Protein AF-A0A377WRT7-F1 (afdb_monomer)

Radius of gyration: 24.15 Å; Cα contacts (8 Å, |Δi|>4): 361; chains: 1; bounding box: 66×28×90 Å

Mean predicted aligned error: 10.58 Å

Nearest PDB structures (foldseek):
  4jpd-assembly1_A  TM=4.881E-01  e=2.127E+00  Burkholderia cenocepacia J2315

Structure (mmCIF, N/CA/C/O backbone):
data_AF-A0A377WRT7-F1
#
_entry.id   AF-A0A377WRT7-F1
#
loop_
_atom_site.group_PDB
_atom_site.id
_atom_site.type_symbol
_atom_site.label_atom_id
_atom_site.label_alt_id
_atom_site.label_comp_id
_atom_site.label_asym_id
_atom_site.label_entity_id
_atom_site.label_seq_id
_atom_site.pdbx_PDB_ins_code
_atom_site.Cartn_x
_atom_site.Cartn_y
_atom_site.Cartn_z
_atom_site.occupancy
_atom_site.B_iso_or_equiv
_atom_site.auth_seq_id
_atom_site.auth_comp_id
_atom_site.auth_asym_id
_atom_site.auth_atom_id
_atom_site.pdbx_PDB_model_num
ATOM 1 N N . MET A 1 1 ? -32.005 10.014 71.830 1.00 35.59 1 MET A N 1
ATOM 2 C CA . MET A 1 1 ? -31.158 9.196 70.936 1.00 35.59 1 MET A CA 1
ATOM 3 C C . MET A 1 1 ? -31.172 9.862 69.567 1.00 35.59 1 MET A C 1
ATOM 5 O O . MET A 1 1 ? -32.209 9.858 68.922 1.00 35.59 1 MET A O 1
ATOM 9 N N . LEU A 1 2 ? -30.086 10.541 69.194 1.00 36.47 2 LEU A N 1
ATOM 10 C CA . LEU A 1 2 ? -29.927 11.217 67.902 1.00 36.47 2 LEU A CA 1
ATOM 11 C C . LEU A 1 2 ? -29.108 10.288 66.996 1.00 36.47 2 LEU A C 1
ATOM 13 O O . LEU A 1 2 ? -27.935 10.058 67.276 1.00 36.47 2 LEU A O 1
ATOM 17 N N . PHE A 1 3 ? -29.721 9.726 65.954 1.00 41.78 3 PHE A N 1
ATOM 18 C CA . PHE A 1 3 ? -29.006 8.970 64.923 1.00 41.78 3 PHE A CA 1
ATOM 19 C C . PHE A 1 3 ? -28.582 9.933 63.811 1.00 41.78 3 PHE A C 1
ATOM 21 O O . PHE A 1 3 ? -29.407 10.392 63.023 1.00 41.78 3 PHE A O 1
ATOM 28 N N . ALA A 1 4 ? -27.291 10.258 63.763 1.00 44.34 4 ALA A N 1
ATOM 29 C CA . ALA A 1 4 ? -26.690 10.978 62.649 1.00 44.34 4 ALA A CA 1
ATOM 30 C C . ALA A 1 4 ? -26.524 10.015 61.460 1.00 44.34 4 ALA A C 1
ATOM 32 O O . ALA A 1 4 ? -25.746 9.066 61.531 1.00 44.34 4 ALA A O 1
ATOM 33 N N . SER A 1 5 ? -27.271 10.242 60.376 1.00 51.28 5 SER A N 1
ATOM 34 C CA . SER A 1 5 ? -27.058 9.550 59.099 1.00 51.28 5 SER A CA 1
ATOM 35 C C . SER A 1 5 ? -25.940 10.242 58.325 1.00 51.28 5 SER A C 1
ATOM 37 O O . SER A 1 5 ? -26.127 11.328 57.780 1.00 51.28 5 SER A O 1
ATOM 39 N N . SER A 1 6 ? -24.769 9.613 58.280 1.00 58.09 6 SER A N 1
ATOM 40 C CA . SER A 1 6 ? -23.654 10.032 57.431 1.00 58.09 6 SER A CA 1
ATOM 41 C C . SER A 1 6 ? -23.916 9.618 55.980 1.00 58.09 6 SER A C 1
ATOM 43 O O . SER A 1 6 ? -23.855 8.439 55.640 1.00 58.09 6 SER A O 1
ATOM 45 N N . PHE A 1 7 ? -24.195 10.590 55.110 1.00 55.53 7 PHE A N 1
ATOM 46 C CA . PHE A 1 7 ? -24.242 10.395 53.659 1.00 55.53 7 PHE A CA 1
ATOM 47 C C . PHE A 1 7 ? -22.808 10.429 53.106 1.00 55.53 7 PHE A C 1
ATOM 49 O O . PHE A 1 7 ? -22.229 11.495 52.900 1.00 55.53 7 PHE A O 1
ATOM 56 N N . SER A 1 8 ? -22.199 9.261 52.894 1.00 61.16 8 SER A N 1
ATOM 57 C CA . SER A 1 8 ? -20.902 9.156 52.217 1.00 61.16 8 SER A CA 1
ATOM 58 C C . SER A 1 8 ? -21.077 9.386 50.715 1.00 61.16 8 SER A C 1
ATOM 60 O O . SER A 1 8 ? -21.485 8.496 49.971 1.00 61.16 8 SER A O 1
ATOM 62 N N . PHE A 1 9 ? -20.755 10.599 50.267 1.00 56.38 9 PHE A N 1
ATOM 63 C CA . PHE A 1 9 ? -20.662 10.960 48.856 1.00 56.38 9 PHE A CA 1
ATOM 64 C C . PHE A 1 9 ? -19.412 10.291 48.256 1.00 56.38 9 PHE A C 1
ATOM 66 O O . PHE A 1 9 ? -18.300 10.808 48.352 1.00 56.38 9 PHE A O 1
ATOM 73 N N . PHE A 1 10 ? -19.569 9.097 47.679 1.00 56.94 10 PHE A N 1
ATOM 74 C CA . PHE A 1 10 ? -18.499 8.438 46.928 1.00 56.94 10 PHE A CA 1
ATOM 75 C C . PHE A 1 10 ? -18.289 9.168 45.599 1.00 56.94 10 PHE A C 1
ATOM 77 O O . PHE A 1 10 ? -18.906 8.850 44.582 1.00 56.94 10 PHE A O 1
ATOM 84 N N . TRP A 1 11 ? -17.391 10.154 45.605 1.00 60.41 11 TRP A N 1
ATOM 85 C CA . TRP A 1 11 ? -16.856 10.751 44.388 1.00 60.41 11 TRP A CA 1
ATOM 86 C C . TRP A 1 11 ? -15.996 9.703 43.675 1.00 60.41 11 TRP A C 1
ATOM 88 O O . TRP A 1 11 ? -14.814 9.509 43.953 1.00 60.41 11 TRP A O 1
ATOM 98 N N . ARG A 1 12 ? -16.627 8.958 42.772 1.00 57.81 12 ARG A N 1
ATOM 99 C CA . ARG A 1 12 ? -15.971 7.965 41.927 1.00 57.81 12 ARG A CA 1
ATOM 100 C C . ARG A 1 12 ? -15.223 8.713 40.826 1.00 57.81 12 ARG A C 1
ATOM 102 O O . ARG A 1 12 ? -15.798 9.043 39.795 1.00 57.81 12 ARG A O 1
ATOM 109 N N . CYS A 1 13 ? -13.948 9.020 41.068 1.00 61.69 13 CYS A N 1
ATOM 110 C CA . CYS A 1 13 ? -13.025 9.426 40.012 1.00 61.69 13 CYS A CA 1
ATOM 111 C C . CYS A 1 13 ? -12.971 8.299 38.976 1.00 61.69 13 CYS A C 1
ATOM 113 O O . CYS A 1 13 ? -12.385 7.249 39.229 1.00 61.69 13 CYS A O 1
ATOM 115 N N . TRP A 1 14 ? -13.622 8.496 37.831 1.00 57.78 14 TRP A N 1
ATOM 116 C CA . TRP A 1 14 ? -13.462 7.628 36.673 1.00 57.78 14 TRP A CA 1
ATOM 117 C C . TRP A 1 14 ? -12.045 7.864 36.136 1.00 57.78 14 TRP A C 1
ATOM 119 O O . TRP A 1 14 ? -11.761 8.979 35.688 1.00 57.78 14 TRP A O 1
ATOM 129 N N . PRO A 1 15 ? -11.121 6.889 36.193 1.00 49.62 15 PRO A N 1
ATOM 130 C CA . PRO A 1 15 ? -9.854 7.052 35.509 1.00 49.62 15 PRO A CA 1
ATOM 131 C C . PRO A 1 15 ? -10.150 7.157 34.012 1.00 49.62 15 PRO A C 1
ATOM 133 O O . PRO A 1 15 ? -10.678 6.221 33.406 1.00 49.62 15 PRO A O 1
ATOM 136 N N . CYS A 1 16 ? -9.825 8.309 33.424 1.00 55.59 16 CYS A N 1
ATOM 137 C CA . CYS A 1 16 ? -9.749 8.467 31.980 1.00 55.59 16 CYS A CA 1
ATOM 138 C C . CYS A 1 16 ? -8.648 7.512 31.513 1.00 55.59 16 CYS A C 1
ATOM 140 O O . CYS A 1 16 ? -7.459 7.796 31.656 1.00 55.59 16 CYS A O 1
ATOM 142 N N . SER A 1 17 ? -9.047 6.312 31.095 1.00 55.81 17 SER A N 1
ATOM 143 C CA . SER A 1 17 ? -8.116 5.274 30.679 1.00 55.81 17 SER A CA 1
ATOM 144 C C . SER A 1 17 ? -7.473 5.750 29.387 1.00 55.81 17 SER A C 1
ATOM 146 O O . SER A 1 17 ? -8.072 5.672 28.319 1.00 55.81 17 SER A O 1
ATOM 148 N N . GLN A 1 18 ? -6.265 6.298 29.499 1.00 54.59 18 GLN A N 1
ATOM 149 C CA . GLN A 1 18 ? -5.391 6.547 28.362 1.00 54.59 18 GLN A CA 1
ATOM 150 C C . GLN A 1 18 ? -5.043 5.173 27.783 1.00 54.59 18 GLN A C 1
ATOM 152 O O . GLN A 1 18 ? -4.136 4.493 28.259 1.00 54.59 18 GLN A O 1
ATOM 157 N N . ALA A 1 19 ? -5.847 4.710 26.828 1.00 57.16 19 ALA A N 1
ATOM 158 C CA . ALA A 1 19 ? -5.687 3.402 26.218 1.00 57.16 19 ALA A CA 1
ATOM 159 C C . ALA A 1 19 ? -4.459 3.428 25.304 1.00 57.16 19 ALA A C 1
ATOM 161 O O . ALA A 1 19 ? -4.540 3.813 24.141 1.00 57.16 19 ALA A O 1
ATOM 162 N N . TRP A 1 20 ? -3.299 3.039 25.829 1.00 57.25 20 TRP A N 1
ATOM 163 C CA . TRP A 1 20 ? -2.129 2.781 24.998 1.00 57.25 20 TRP A CA 1
ATOM 164 C C . TRP A 1 20 ? -2.389 1.581 24.096 1.00 57.25 20 TRP A C 1
ATOM 166 O O . TRP A 1 20 ? -2.821 0.519 24.547 1.00 57.25 20 TRP A O 1
ATOM 176 N N . SER A 1 21 ? -2.079 1.726 22.810 1.00 61.41 21 SER A N 1
ATOM 177 C CA . SER A 1 21 ? -2.012 0.573 21.922 1.00 61.41 21 SER A CA 1
ATOM 178 C C . SER A 1 21 ? -0.658 -0.105 22.118 1.00 61.41 21 SER A C 1
ATOM 180 O O . SER A 1 21 ? 0.379 0.526 21.953 1.00 61.41 21 SER A O 1
ATOM 182 N N . ALA A 1 22 ? -0.630 -1.386 22.489 1.00 72.31 22 ALA A N 1
ATOM 183 C CA . ALA A 1 22 ? 0.622 -2.141 22.462 1.00 72.31 22 ALA A CA 1
ATOM 184 C C . ALA A 1 22 ? 1.200 -2.126 21.029 1.00 72.31 22 ALA A C 1
ATOM 186 O O . ALA A 1 22 ? 0.433 -2.379 20.087 1.00 72.31 22 ALA A O 1
ATOM 187 N N . PRO A 1 23 ? 2.502 -1.830 20.835 1.00 78.38 23 PRO A N 1
ATOM 188 C CA . PRO A 1 23 ? 3.114 -1.927 19.520 1.00 78.38 23 PRO A CA 1
ATOM 189 C C . PRO A 1 23 ? 2.963 -3.355 19.003 1.00 78.38 23 PRO A C 1
ATOM 191 O O . PRO A 1 23 ? 2.968 -4.320 19.770 1.00 78.38 23 PRO A O 1
ATOM 194 N N . THR A 1 24 ? 2.770 -3.505 17.702 1.00 92.12 24 THR A N 1
ATOM 195 C CA . THR A 1 24 ? 2.537 -4.821 17.104 1.00 92.12 24 THR A CA 1
ATOM 196 C C . THR A 1 24 ? 3.276 -4.923 15.790 1.00 92.12 24 THR A C 1
ATOM 198 O O . THR A 1 24 ? 3.329 -3.962 15.028 1.00 92.12 24 THR A O 1
ATOM 201 N N . GLN A 1 25 ? 3.836 -6.099 15.533 1.00 96.44 25 GLN A N 1
ATOM 202 C CA . GLN A 1 25 ? 4.407 -6.465 14.252 1.00 96.44 25 GLN A CA 1
ATOM 203 C C . GLN A 1 25 ? 3.836 -7.822 13.854 1.00 96.44 25 GLN A C 1
ATOM 205 O O . GLN A 1 25 ? 3.988 -8.791 14.594 1.00 96.44 25 GLN A O 1
ATOM 210 N N . GLN A 1 26 ? 3.189 -7.895 12.695 1.00 97.56 26 GLN A N 1
ATOM 211 C CA . GLN A 1 26 ? 2.556 -9.121 12.223 1.00 97.56 26 GLN A CA 1
ATOM 212 C C . GLN A 1 26 ? 2.773 -9.304 10.727 1.00 97.56 26 GLN A C 1
ATOM 214 O O . GLN A 1 26 ? 2.661 -8.360 9.946 1.00 97.56 26 GLN A O 1
ATOM 219 N N . ARG A 1 27 ? 3.102 -10.534 10.331 1.00 97.88 27 ARG A N 1
ATOM 220 C CA . ARG A 1 27 ? 3.326 -10.907 8.936 1.00 97.88 27 ARG A CA 1
ATOM 221 C C . ARG A 1 27 ? 2.105 -11.639 8.377 1.00 97.88 27 ARG A C 1
ATOM 223 O O . ARG A 1 27 ? 1.567 -12.528 9.029 1.00 97.88 27 ARG A O 1
ATOM 230 N N . PHE A 1 28 ? 1.724 -11.289 7.154 1.00 97.75 28 PHE A N 1
ATOM 231 C CA . PHE A 1 28 ? 0.652 -11.882 6.362 1.00 97.75 28 PHE A CA 1
ATOM 232 C C . PHE A 1 28 ? 1.225 -12.254 4.993 1.00 97.75 28 PHE A C 1
ATOM 234 O O . PHE A 1 28 ? 1.280 -11.415 4.097 1.00 97.75 28 PHE A O 1
ATOM 241 N N . ASN A 1 29 ? 1.691 -13.496 4.833 1.00 96.38 29 ASN A N 1
ATOM 242 C CA . ASN A 1 29 ? 2.419 -13.942 3.637 1.00 96.38 29 ASN A CA 1
ATOM 243 C C . ASN A 1 29 ? 3.604 -13.011 3.312 1.00 96.38 29 ASN A C 1
ATOM 245 O O . ASN A 1 29 ? 4.563 -12.955 4.085 1.00 96.38 29 ASN A O 1
ATOM 249 N N . ASP A 1 30 ? 3.526 -12.252 2.220 1.00 95.88 30 ASP A N 1
ATOM 250 C CA . ASP A 1 30 ? 4.573 -11.328 1.772 1.00 95.88 30 ASP A CA 1
ATOM 251 C C . ASP A 1 30 ? 4.382 -9.900 2.284 1.00 95.88 30 ASP A C 1
ATOM 253 O O . ASP A 1 30 ? 5.105 -8.999 1.873 1.00 95.88 30 ASP A O 1
ATOM 257 N N . TRP A 1 31 ? 3.451 -9.681 3.213 1.00 98.31 31 TRP A N 1
ATOM 258 C CA . TRP A 1 31 ? 3.173 -8.376 3.804 1.00 98.31 31 TRP A CA 1
ATOM 259 C C . TRP A 1 31 ? 3.549 -8.353 5.275 1.00 98.31 31 TRP A C 1
ATOM 261 O O . TRP A 1 31 ? 3.246 -9.273 6.031 1.00 98.31 31 TRP A O 1
ATOM 271 N N . LEU A 1 32 ? 4.203 -7.280 5.699 1.00 98.50 32 LEU A N 1
ATOM 272 C CA . LEU A 1 32 ? 4.499 -7.011 7.098 1.00 98.50 32 LEU A CA 1
ATOM 273 C C . LEU A 1 32 ? 3.714 -5.781 7.528 1.00 98.50 32 LEU A C 1
ATOM 275 O O . LEU A 1 32 ? 3.807 -4.745 6.874 1.00 98.50 32 LEU A O 1
ATOM 279 N N . VAL A 1 33 ? 2.972 -5.893 8.624 1.00 98.69 33 VAL A N 1
ATOM 280 C CA . VAL A 1 33 ? 2.332 -4.771 9.308 1.00 98.69 33 VAL A CA 1
ATOM 281 C C . VAL A 1 33 ? 3.128 -4.441 10.561 1.00 98.69 33 VAL A C 1
ATOM 283 O O . VAL A 1 33 ? 3.467 -5.343 11.329 1.00 98.69 33 VAL A O 1
ATOM 286 N N . THR A 1 34 ? 3.381 -3.159 10.795 1.00 97.94 34 THR A N 1
ATOM 287 C CA . THR A 1 34 ? 3.849 -2.623 12.074 1.00 97.94 34 THR A CA 1
ATOM 288 C C . THR A 1 34 ? 2.910 -1.516 12.536 1.00 97.94 34 THR A C 1
ATOM 290 O O . THR A 1 34 ? 2.518 -0.665 11.746 1.00 97.94 34 THR A O 1
ATOM 293 N N . CYS A 1 35 ? 2.550 -1.507 13.815 1.00 96.81 35 CYS A N 1
ATOM 294 C CA . CYS A 1 35 ? 1.787 -0.427 14.437 1.00 96.81 35 CYS A CA 1
ATOM 295 C C . CYS A 1 35 ? 2.520 0.058 15.688 1.00 96.81 35 CYS A C 1
ATOM 297 O O . CYS A 1 35 ? 2.996 -0.759 16.483 1.00 96.81 35 CYS A O 1
ATOM 299 N N . ASN A 1 36 ? 2.621 1.375 15.865 1.00 93.88 36 ASN A N 1
ATOM 300 C CA . ASN A 1 36 ? 3.230 1.979 17.051 1.00 93.88 36 ASN A CA 1
ATOM 301 C C . ASN A 1 36 ? 2.203 2.163 18.193 1.00 93.88 36 ASN A C 1
ATOM 303 O O . ASN A 1 36 ? 1.048 1.746 18.100 1.00 93.88 36 ASN A O 1
ATOM 307 N N . ASN A 1 37 ? 2.620 2.815 19.281 1.00 89.19 37 ASN A N 1
ATOM 308 C CA . ASN A 1 37 ? 1.770 3.056 20.451 1.00 89.19 37 ASN A CA 1
ATOM 309 C C . ASN A 1 37 ? 0.674 4.118 20.257 1.00 89.19 37 ASN A C 1
ATOM 311 O O . ASN A 1 37 ? -0.291 4.141 21.020 1.00 89.19 37 ASN A O 1
ATOM 315 N N . GLN A 1 38 ? 0.796 4.954 19.226 1.00 89.81 38 GLN A N 1
ATOM 316 C CA . GLN A 1 38 ? -0.235 5.893 18.768 1.00 89.81 38 GLN A CA 1
ATOM 317 C C . GLN A 1 38 ? -1.204 5.235 17.777 1.00 89.81 38 GLN A C 1
ATOM 319 O O . GLN A 1 38 ? -2.056 5.906 17.198 1.00 89.81 38 GLN A O 1
ATOM 324 N N . ASN A 1 39 ? -1.068 3.922 17.562 1.00 91.94 39 ASN A N 1
ATOM 325 C CA . ASN A 1 39 ? -1.841 3.162 16.591 1.00 91.94 39 ASN A CA 1
ATOM 326 C C . ASN A 1 39 ? -1.689 3.687 15.146 1.00 91.94 39 ASN A C 1
ATOM 328 O O . ASN A 1 39 ? -2.559 3.490 14.296 1.00 91.94 39 ASN A O 1
ATOM 332 N N . PHE A 1 40 ? -0.562 4.353 14.866 1.00 95.19 40 PHE A N 1
ATOM 333 C CA . PHE A 1 40 ? -0.099 4.610 13.511 1.00 95.19 40 PHE A CA 1
ATOM 334 C C . PHE A 1 40 ? 0.445 3.302 12.954 1.00 95.19 40 PHE A C 1
ATOM 336 O O . PHE A 1 40 ? 1.368 2.713 13.528 1.00 95.19 40 PHE A O 1
ATOM 343 N N . CYS A 1 41 ? -0.151 2.850 11.858 1.00 97.69 41 CYS A N 1
ATOM 344 C CA . CYS A 1 41 ? 0.159 1.570 11.250 1.00 97.69 41 CYS A CA 1
ATOM 345 C C . CYS A 1 41 ? 0.789 1.760 9.873 1.00 97.69 41 CYS A C 1
ATOM 347 O O . CYS A 1 41 ? 0.402 2.645 9.110 1.00 97.69 41 CYS A O 1
ATOM 349 N N . VAL A 1 42 ? 1.735 0.886 9.550 1.00 98.44 42 VAL A N 1
ATOM 350 C CA . VAL A 1 42 ? 2.400 0.792 8.255 1.00 98.44 42 VAL A CA 1
ATOM 351 C C . VAL A 1 42 ? 2.327 -0.652 7.792 1.00 98.44 42 VAL A C 1
ATOM 353 O O . VAL A 1 42 ? 2.623 -1.564 8.560 1.00 98.44 42 VAL A O 1
ATOM 356 N N . THR A 1 43 ? 1.977 -0.872 6.530 1.00 98.62 43 THR A N 1
ATOM 357 C CA . THR A 1 43 ? 2.165 -2.158 5.867 1.00 98.62 43 THR A CA 1
ATOM 358 C C . THR A 1 43 ? 3.030 -2.013 4.628 1.00 98.62 43 THR A C 1
ATOM 36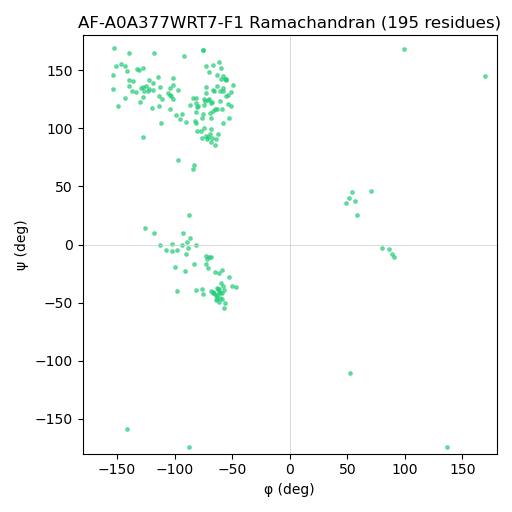0 O O . THR A 1 43 ? 2.943 -1.019 3.908 1.00 98.62 43 THR A O 1
ATOM 363 N N . ARG A 1 44 ? 3.895 -2.998 4.395 1.00 98.00 44 ARG A N 1
ATOM 364 C CA . ARG A 1 44 ? 4.752 -3.069 3.211 1.00 98.00 44 ARG A CA 1
ATOM 365 C C . ARG A 1 44 ? 4.990 -4.503 2.782 1.00 98.00 44 ARG A C 1
ATOM 367 O O . ARG A 1 44 ? 4.973 -5.409 3.621 1.00 98.00 44 ARG A O 1
ATOM 374 N N . ASN A 1 45 ? 5.302 -4.694 1.507 1.00 97.38 45 ASN A N 1
ATOM 375 C CA . ASN A 1 45 ? 5.786 -5.984 1.037 1.00 97.38 45 ASN A CA 1
ATOM 376 C C . ASN A 1 45 ? 7.209 -6.282 1.558 1.00 97.38 45 ASN A C 1
ATOM 378 O O . ASN A 1 45 ? 8.037 -5.384 1.773 1.00 97.38 45 ASN A O 1
ATOM 382 N N . VAL A 1 46 ? 7.492 -7.565 1.767 1.00 94.50 46 VAL A N 1
ATOM 383 C CA . VAL A 1 46 ? 8.744 -8.098 2.311 1.00 94.50 46 VAL A CA 1
ATOM 384 C C . VAL A 1 46 ? 9.190 -9.334 1.534 1.00 94.50 46 VAL A C 1
ATOM 386 O O . VAL A 1 46 ? 8.431 -10.276 1.355 1.00 94.50 46 VAL A O 1
ATOM 389 N N . GLY A 1 47 ? 10.464 -9.373 1.149 1.00 88.62 47 GLY A N 1
ATOM 390 C CA . GLY A 1 47 ? 11.020 -10.439 0.316 1.00 88.62 47 GLY A CA 1
ATOM 391 C C . GLY A 1 47 ? 11.923 -9.878 -0.779 1.00 88.62 47 GLY A C 1
ATOM 392 O O . GLY A 1 47 ? 12.193 -8.674 -0.825 1.00 88.62 47 GLY A O 1
ATOM 393 N N . LEU A 1 48 ? 12.397 -10.751 -1.669 1.00 81.00 48 LEU A N 1
ATOM 394 C CA . LEU A 1 48 ? 13.277 -10.392 -2.782 1.00 81.00 48 LEU A CA 1
ATOM 395 C C . LEU A 1 48 ? 12.450 -9.875 -3.978 1.00 81.00 48 LEU A C 1
ATOM 397 O O . LEU A 1 48 ? 12.365 -10.513 -5.015 1.00 81.00 48 LEU A O 1
ATOM 401 N N . HIS A 1 49 ? 11.824 -8.704 -3.841 1.00 89.06 49 HIS A N 1
ATOM 402 C CA . HIS A 1 49 ? 10.994 -8.080 -4.892 1.00 89.06 49 HIS A CA 1
ATOM 403 C C . HIS A 1 49 ? 11.802 -7.198 -5.864 1.00 89.06 49 HIS A C 1
ATOM 405 O O . HIS A 1 49 ? 11.288 -6.238 -6.437 1.00 89.06 49 HIS A O 1
ATOM 411 N N . HIS A 1 50 ? 13.103 -7.482 -6.011 1.00 89.50 50 HIS A N 1
ATOM 412 C CA . HIS A 1 50 ? 14.045 -6.742 -6.865 1.00 89.50 50 HIS A CA 1
ATOM 413 C C . HIS A 1 50 ? 14.005 -5.211 -6.683 1.00 89.50 50 HIS A C 1
ATOM 415 O O . HIS A 1 50 ? 14.183 -4.450 -7.637 1.00 89.50 50 HIS A O 1
ATOM 421 N N . GLY A 1 51 ? 13.778 -4.776 -5.440 1.00 89.88 51 GLY A N 1
ATOM 422 C CA . GLY A 1 51 ? 13.741 -3.370 -5.044 1.00 89.88 51 GLY A CA 1
ATOM 423 C C . GLY A 1 51 ? 12.394 -2.667 -5.214 1.00 89.88 51 GLY A C 1
ATOM 424 O O . GLY A 1 51 ? 12.276 -1.511 -4.818 1.00 89.88 51 GLY A O 1
ATOM 425 N N . LEU A 1 52 ? 11.377 -3.331 -5.774 1.00 94.25 52 LEU A N 1
ATOM 426 C CA . LEU A 1 52 ? 10.031 -2.769 -5.850 1.00 94.25 52 LEU A CA 1
ATOM 427 C C . LEU A 1 52 ? 9.327 -2.935 -4.501 1.00 94.25 52 LEU A C 1
ATOM 429 O O . LEU A 1 52 ? 9.130 -4.053 -4.012 1.00 94.25 52 LEU A O 1
ATOM 433 N N . VAL A 1 53 ? 8.956 -1.811 -3.900 1.00 95.81 53 VAL A N 1
ATOM 434 C CA . VAL A 1 53 ? 8.315 -1.757 -2.590 1.00 95.81 53 VAL A CA 1
ATOM 435 C C .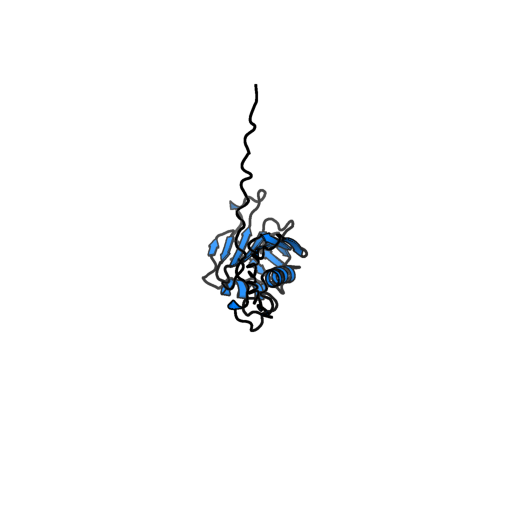 VAL A 1 53 ? 7.041 -0.935 -2.685 1.00 95.81 53 VAL A C 1
ATOM 437 O O . VAL A 1 53 ? 7.061 0.209 -3.123 1.00 95.81 53 VAL A O 1
ATOM 440 N N . MET A 1 54 ? 5.938 -1.510 -2.229 1.00 98.00 54 MET A N 1
ATOM 441 C CA . MET A 1 54 ? 4.707 -0.807 -1.923 1.00 98.00 54 MET A CA 1
ATOM 442 C C . MET A 1 54 ? 4.604 -0.654 -0.407 1.00 98.00 54 MET A C 1
ATOM 444 O O . MET A 1 54 ? 4.729 -1.628 0.333 1.00 98.00 54 MET A O 1
ATOM 448 N N . THR A 1 55 ? 4.381 0.574 0.046 1.00 98.44 55 THR A N 1
ATOM 449 C CA . THR A 1 55 ? 4.165 0.926 1.448 1.00 98.44 55 THR A CA 1
ATOM 450 C C . THR A 1 55 ? 2.866 1.705 1.570 1.00 98.44 55 THR A C 1
ATOM 452 O O . THR A 1 55 ? 2.633 2.653 0.822 1.00 98.44 55 THR A O 1
ATOM 455 N N . LEU A 1 56 ? 2.039 1.317 2.530 1.00 98.56 56 LEU A N 1
ATOM 456 C CA . LEU A 1 56 ? 0.827 2.021 2.912 1.00 98.56 56 LEU A CA 1
ATOM 457 C C . LEU A 1 56 ? 0.922 2.357 4.399 1.00 98.56 56 LEU A C 1
ATOM 459 O O . LEU A 1 56 ? 1.263 1.493 5.205 1.00 98.56 56 LEU A O 1
ATOM 463 N N . SER A 1 57 ? 0.625 3.594 4.769 1.00 98.19 57 SER A N 1
ATOM 464 C CA . SER A 1 57 ? 0.552 4.020 6.165 1.00 98.19 57 SER A CA 1
ATOM 465 C C . SER A 1 57 ? -0.771 4.707 6.456 1.00 98.19 57 SER A C 1
ATOM 467 O O . SER A 1 57 ? -1.376 5.290 5.556 1.00 98.19 57 SER A O 1
ATOM 469 N N . ARG A 1 58 ? -1.226 4.633 7.711 1.00 97.12 58 ARG A N 1
ATOM 470 C CA . ARG A 1 58 ? -2.405 5.371 8.173 1.00 97.12 58 ARG A CA 1
ATOM 471 C C . ARG A 1 58 ? -2.361 5.659 9.668 1.00 97.12 58 ARG A C 1
ATOM 473 O O . ARG A 1 58 ? -2.109 4.763 10.481 1.00 97.12 58 ARG A O 1
ATOM 480 N N . SER A 1 59 ? -2.670 6.902 10.015 1.00 94.75 59 SER A N 1
ATOM 481 C CA . SER A 1 59 ? -2.877 7.372 11.385 1.00 94.75 59 SER A CA 1
ATOM 482 C C . SER A 1 59 ? -4.209 6.863 11.959 1.00 94.75 59 SER A C 1
ATOM 484 O O . SER A 1 59 ? -5.160 6.571 11.230 1.00 94.75 59 SER A O 1
ATOM 486 N N . ALA A 1 60 ? -4.295 6.738 13.283 1.00 91.31 60 ALA A N 1
ATOM 487 C CA . ALA A 1 60 ? -5.563 6.459 13.958 1.00 91.31 60 ALA A CA 1
ATOM 488 C C . ALA A 1 60 ? -6.467 7.708 14.026 1.00 91.31 60 ALA A C 1
ATOM 490 O O . ALA A 1 60 ? -6.009 8.827 13.799 1.00 91.31 60 ALA A O 1
ATOM 491 N N . GLY A 1 61 ? -7.744 7.522 14.381 1.00 89.19 61 GLY A N 1
ATOM 492 C CA . GLY A 1 61 ? -8.740 8.596 14.478 1.00 89.19 61 GLY A CA 1
ATOM 493 C C . GLY A 1 61 ? -9.670 8.718 13.272 1.00 89.19 61 GLY A C 1
ATOM 494 O O . GLY A 1 61 ? -9.446 8.122 12.225 1.00 89.19 61 GLY A O 1
ATOM 495 N N . ALA A 1 62 ? -10.729 9.515 13.417 1.00 82.75 62 ALA A N 1
ATOM 496 C CA . ALA A 1 62 ? -11.750 9.707 12.382 1.00 82.75 62 ALA A CA 1
ATOM 497 C C . ALA A 1 62 ? -11.190 10.267 11.062 1.00 82.75 62 ALA A C 1
ATOM 499 O O . ALA A 1 62 ? -11.656 9.903 9.983 1.00 82.75 62 ALA A O 1
ATOM 500 N N . VAL A 1 63 ? -10.158 11.115 11.138 1.00 86.44 63 VAL A N 1
ATOM 501 C CA . VAL A 1 63 ? -9.469 11.641 9.955 1.00 86.44 63 VAL A CA 1
ATOM 502 C C . VAL A 1 63 ? -8.674 10.520 9.294 1.00 86.44 63 VAL A C 1
ATOM 504 O O . VAL A 1 63 ? -7.841 9.866 9.921 1.00 86.44 63 VAL A O 1
ATOM 507 N N . THR A 1 64 ? -8.917 10.303 8.007 1.00 83.12 64 THR A N 1
ATOM 508 C CA . THR A 1 64 ? -8.206 9.310 7.197 1.00 83.12 64 THR A CA 1
ATOM 509 C C . THR A 1 64 ? -6.893 9.887 6.675 1.00 83.12 64 THR A C 1
ATOM 511 O O . THR A 1 64 ? -6.731 10.088 5.473 1.00 83.12 64 THR A O 1
ATOM 514 N N . ASP A 1 65 ? -5.968 10.187 7.583 1.00 93.00 65 ASP A N 1
ATOM 515 C CA . ASP A 1 65 ? -4.601 10.560 7.222 1.00 93.00 65 ASP A CA 1
ATOM 516 C C . ASP A 1 65 ? -3.828 9.293 6.839 1.00 93.00 65 ASP A C 1
ATOM 518 O O . ASP A 1 65 ? -3.408 8.508 7.697 1.00 93.00 65 ASP A O 1
ATOM 522 N N . ALA A 1 66 ? -3.745 9.049 5.533 1.00 97.12 66 ALA A N 1
ATOM 523 C CA . ALA A 1 66 ? -3.135 7.872 4.943 1.00 97.12 66 ALA A CA 1
ATOM 524 C C . ALA A 1 66 ? -2.196 8.264 3.806 1.00 97.12 66 ALA A C 1
ATOM 526 O O . ALA A 1 66 ? -2.419 9.248 3.106 1.00 97.12 66 ALA A O 1
ATOM 527 N N . SER A 1 67 ? -1.166 7.454 3.580 1.00 98.31 67 SER A N 1
ATOM 528 C CA . SER A 1 67 ? -0.280 7.623 2.433 1.00 98.31 67 SER A CA 1
ATOM 529 C C . SER A 1 67 ? 0.018 6.289 1.775 1.00 98.31 67 SER A C 1
ATOM 531 O O . SER A 1 67 ? 0.223 5.285 2.459 1.00 98.31 67 SER A O 1
ATOM 533 N N . LEU A 1 68 ? 0.055 6.288 0.446 1.00 98.56 68 LEU A N 1
ATOM 534 C CA . LEU A 1 68 ? 0.450 5.146 -0.365 1.00 98.56 68 LEU A CA 1
ATOM 535 C C . LEU A 1 68 ? 1.671 5.529 -1.187 1.00 98.56 68 LEU A C 1
ATOM 537 O O . LEU A 1 68 ? 1.703 6.579 -1.830 1.00 98.56 68 LEU A O 1
ATOM 541 N N . ARG A 1 69 ? 2.669 4.650 -1.177 1.00 98.19 69 ARG A N 1
ATOM 542 C CA . ARG A 1 69 ? 3.913 4.796 -1.919 1.00 98.19 69 ARG A CA 1
ATOM 543 C C . ARG A 1 69 ? 4.254 3.501 -2.639 1.00 98.19 69 ARG A C 1
ATOM 545 O O . ARG A 1 69 ? 4.274 2.448 -2.013 1.00 98.19 69 ARG A O 1
ATOM 552 N N . ILE A 1 70 ? 4.574 3.582 -3.923 1.00 97.62 70 ILE A N 1
ATOM 553 C CA . ILE A 1 70 ? 5.203 2.507 -4.690 1.00 97.62 70 ILE A CA 1
ATOM 554 C C . ILE A 1 70 ? 6.530 3.054 -5.182 1.00 97.62 70 ILE A C 1
ATOM 556 O O . ILE A 1 70 ? 6.571 4.038 -5.919 1.00 97.62 70 ILE A O 1
ATOM 560 N N . GLU A 1 71 ? 7.618 2.443 -4.748 1.00 94.44 71 GLU A N 1
ATOM 561 C CA . GLU A 1 71 ? 8.959 2.896 -5.065 1.00 94.44 71 GLU A CA 1
ATOM 562 C C . GLU A 1 71 ? 9.838 1.763 -5.572 1.00 94.44 71 GLU A C 1
ATOM 564 O O . GLU A 1 71 ? 9.677 0.603 -5.195 1.00 94.44 71 GLU A O 1
ATOM 569 N N . LEU A 1 72 ? 10.788 2.123 -6.426 1.00 92.00 72 LEU A N 1
ATOM 570 C CA . LEU A 1 72 ? 11.830 1.230 -6.898 1.00 92.00 72 LEU A CA 1
ATOM 571 C C . LEU A 1 72 ? 13.174 1.691 -6.333 1.00 92.00 72 LEU A C 1
ATOM 573 O O . LEU A 1 72 ? 13.747 2.676 -6.800 1.00 92.00 72 LEU A O 1
ATOM 577 N N . GLY A 1 73 ? 13.678 0.971 -5.330 1.00 79.31 73 GLY A N 1
ATOM 578 C CA . GLY A 1 73 ? 14.925 1.288 -4.635 1.00 79.31 73 GLY A CA 1
ATOM 579 C C . GLY A 1 73 ? 15.747 0.044 -4.290 1.00 79.31 73 GLY A C 1
ATOM 580 O O . GLY A 1 73 ? 15.213 -1.036 -4.067 1.00 79.31 73 GLY A O 1
ATOM 581 N N . GLY A 1 74 ? 17.072 0.175 -4.248 1.00 65.69 74 GLY A N 1
ATOM 582 C CA . GLY A 1 74 ? 17.969 -0.913 -3.860 1.00 65.69 74 GLY A CA 1
ATOM 583 C C . GLY A 1 74 ? 19.430 -0.579 -4.137 1.00 65.69 74 GLY A C 1
ATOM 584 O O . GLY A 1 74 ? 19.742 0.078 -5.124 1.00 65.69 74 GLY A O 1
ATOM 585 N N . THR A 1 75 ? 20.329 -1.046 -3.272 1.00 54.28 75 THR A N 1
ATOM 586 C CA . THR A 1 75 ? 21.777 -0.773 -3.332 1.00 54.28 75 THR A CA 1
ATOM 587 C C . THR A 1 75 ? 22.510 -1.500 -4.467 1.00 54.28 75 THR A C 1
ATOM 589 O O . THR A 1 75 ? 23.667 -1.191 -4.724 1.00 54.28 75 THR A O 1
ATOM 592 N N . GLY A 1 76 ? 21.859 -2.447 -5.156 1.00 51.41 76 GLY A N 1
ATOM 593 C CA . GLY A 1 76 ? 22.462 -3.280 -6.210 1.00 51.41 76 GLY A CA 1
ATOM 594 C C . GLY A 1 76 ? 21.932 -3.052 -7.630 1.00 51.41 76 GLY A C 1
ATOM 595 O O . GLY A 1 76 ? 22.393 -3.709 -8.555 1.00 51.41 76 GLY A O 1
ATOM 596 N N . ASN A 1 77 ? 20.970 -2.149 -7.824 1.00 53.75 77 ASN A N 1
ATOM 597 C CA . ASN A 1 77 ? 20.556 -1.713 -9.157 1.00 53.75 77 ASN A CA 1
ATOM 598 C C . ASN A 1 77 ? 21.131 -0.313 -9.359 1.00 53.75 77 ASN A C 1
ATOM 600 O O . ASN A 1 77 ? 20.915 0.517 -8.477 1.00 53.75 77 ASN A O 1
ATOM 604 N N . PRO A 1 78 ? 21.824 0.010 -10.465 1.00 54.44 78 PRO A N 1
ATOM 605 C CA . PRO A 1 78 ? 22.102 1.397 -10.805 1.00 54.44 78 PRO A CA 1
ATOM 606 C C . PRO A 1 78 ? 20.761 2.076 -11.089 1.00 54.44 78 PRO A C 1
ATOM 608 O O . PRO A 1 78 ? 20.288 2.146 -12.225 1.00 54.44 78 PRO A O 1
ATOM 611 N N . VAL A 1 79 ? 20.138 2.548 -10.004 1.00 55.00 79 VAL A N 1
ATOM 612 C CA . VAL A 1 79 ? 18.811 3.152 -9.918 1.00 55.00 79 VAL A CA 1
ATOM 613 C C . VAL A 1 79 ? 18.665 4.180 -11.037 1.00 55.00 79 VAL A C 1
ATOM 615 O O . VAL A 1 79 ? 17.608 4.265 -11.640 1.00 55.00 79 VAL A O 1
ATOM 618 N N . ALA A 1 80 ? 19.730 4.908 -11.386 1.00 54.72 80 ALA A N 1
ATOM 619 C CA . ALA A 1 80 ? 19.791 5.926 -12.438 1.00 54.72 80 ALA A CA 1
ATOM 620 C C . ALA A 1 80 ? 19.436 5.469 -13.873 1.00 54.72 80 ALA A C 1
ATOM 622 O O . ALA A 1 80 ? 19.056 6.319 -14.667 1.00 54.72 80 ALA A O 1
ATOM 623 N N . THR A 1 81 ? 19.513 4.176 -14.211 1.00 62.97 81 THR A N 1
ATOM 624 C CA . THR A 1 81 ? 19.284 3.680 -15.592 1.00 62.97 81 THR A CA 1
ATOM 625 C C . THR A 1 81 ? 17.911 3.045 -15.823 1.00 62.97 81 THR A C 1
ATOM 627 O O . THR A 1 81 ? 17.567 2.690 -16.949 1.00 62.97 81 THR A O 1
ATOM 630 N N . LEU A 1 82 ? 17.106 2.887 -14.769 1.00 69.50 82 LEU A N 1
ATOM 631 C CA . LEU A 1 82 ? 15.809 2.222 -14.865 1.00 69.50 82 LEU A CA 1
ATOM 632 C C . LEU A 1 82 ? 14.744 3.190 -15.393 1.00 69.50 82 LEU A C 1
ATOM 634 O O . LEU A 1 82 ? 14.543 4.260 -14.822 1.00 69.50 82 LEU A O 1
ATOM 638 N N . ALA A 1 83 ? 14.057 2.786 -16.467 1.00 85.00 83 ALA A N 1
ATOM 639 C CA . ALA A 1 83 ? 12.963 3.551 -17.063 1.00 85.00 83 ALA A CA 1
ATOM 640 C C . ALA A 1 83 ? 11.813 3.794 -16.062 1.00 85.00 83 ALA A C 1
ATOM 642 O O . ALA A 1 83 ? 11.596 2.929 -15.202 1.00 85.00 83 ALA A O 1
ATOM 643 N N . PRO A 1 84 ? 11.048 4.897 -16.214 1.00 90.56 84 PRO A N 1
ATOM 644 C CA . PRO A 1 84 ? 10.000 5.293 -15.278 1.00 90.56 84 PRO A CA 1
ATOM 645 C C . PRO A 1 84 ? 9.029 4.165 -14.910 1.00 90.56 84 PRO A C 1
ATOM 647 O O . PRO A 1 84 ? 8.586 3.412 -15.781 1.00 90.56 84 PRO A O 1
ATOM 650 N N . ILE A 1 85 ? 8.674 4.047 -13.627 1.00 93.75 85 ILE A N 1
ATOM 651 C CA . ILE A 1 85 ? 7.888 2.911 -13.119 1.00 93.75 85 ILE A CA 1
ATOM 652 C C . ILE A 1 85 ? 6.400 2.994 -13.472 1.00 93.75 85 ILE A C 1
ATOM 654 O O . ILE A 1 85 ? 5.807 1.975 -13.814 1.00 93.75 85 ILE A O 1
ATOM 658 N N . ALA A 1 86 ? 5.798 4.186 -13.440 1.00 94.62 86 ALA A N 1
ATOM 659 C CA . ALA A 1 86 ? 4.361 4.372 -13.658 1.00 94.62 86 ALA A CA 1
ATOM 660 C C . ALA A 1 86 ? 3.840 3.815 -14.995 1.00 94.62 86 ALA A C 1
ATOM 662 O O . ALA A 1 86 ? 2.902 3.020 -14.958 1.00 94.62 86 ALA A O 1
ATOM 663 N N . PRO A 1 87 ? 4.441 4.118 -16.165 1.00 94.75 87 PRO A N 1
ATOM 664 C CA . PRO A 1 87 ? 3.947 3.591 -17.443 1.00 94.75 87 PRO A CA 1
ATOM 665 C C . PRO A 1 87 ? 4.148 2.076 -17.605 1.00 94.75 87 PRO A C 1
ATOM 667 O O . PRO A 1 87 ? 3.630 1.483 -18.547 1.00 94.75 87 PRO A O 1
ATOM 670 N N . ARG A 1 88 ? 4.922 1.447 -16.716 1.00 95.25 88 ARG A N 1
ATOM 671 C CA . ARG A 1 88 ? 5.263 0.021 -16.760 1.00 95.25 88 ARG A CA 1
ATOM 672 C C . ARG A 1 88 ? 4.543 -0.788 -15.688 1.00 95.25 88 ARG A C 1
ATOM 674 O O . ARG A 1 88 ? 4.728 -2.001 -15.661 1.00 95.25 88 ARG A O 1
ATOM 681 N N . LEU A 1 89 ? 3.790 -0.146 -14.796 1.00 97.38 89 LEU A N 1
ATOM 682 C CA . LEU A 1 89 ? 3.140 -0.815 -13.678 1.00 97.38 89 LEU A CA 1
ATOM 683 C C . LEU A 1 89 ? 1.984 -1.680 -14.186 1.00 97.38 89 LEU A C 1
ATOM 685 O O . LEU A 1 89 ? 1.080 -1.198 -14.870 1.00 97.38 89 LEU A O 1
ATOM 689 N N . LEU A 1 90 ? 2.025 -2.963 -13.841 1.00 98.12 90 LEU A N 1
ATOM 690 C CA . LEU A 1 90 ? 1.021 -3.946 -14.216 1.00 98.12 90 LEU A CA 1
ATOM 691 C C . LEU A 1 90 ? 0.357 -4.525 -12.967 1.00 98.12 90 LEU A C 1
ATOM 693 O O . LEU A 1 90 ? 1.049 -4.870 -12.009 1.00 98.12 90 LEU A O 1
ATOM 697 N N . LEU A 1 91 ? -0.959 -4.711 -13.022 1.00 98.25 91 LEU A N 1
ATOM 698 C CA . LEU A 1 91 ? -1.732 -5.542 -12.104 1.00 98.25 91 LEU A CA 1
ATOM 699 C C . LEU A 1 91 ? -2.092 -6.837 -12.833 1.00 98.25 91 LEU A C 1
ATOM 701 O O . LEU A 1 91 ? -2.770 -6.804 -13.861 1.00 98.25 91 LEU A O 1
ATOM 705 N N . ASP A 1 92 ? -1.602 -7.971 -12.336 1.00 97.75 92 ASP A N 1
ATOM 706 C CA . ASP A 1 92 ? -1.839 -9.293 -12.935 1.00 97.75 92 ASP A CA 1
ATOM 707 C C . ASP A 1 92 ? -1.524 -9.347 -14.442 1.00 97.75 92 ASP A C 1
ATOM 709 O O . ASP A 1 92 ? -2.250 -9.933 -15.246 1.00 97.75 92 ASP A O 1
ATOM 713 N N . GLY A 1 93 ? -0.430 -8.686 -14.833 1.00 97.25 93 GLY A N 1
ATOM 714 C CA . GLY A 1 93 ? 0.040 -8.611 -16.218 1.00 97.25 93 GLY A CA 1
ATOM 715 C C . GLY A 1 93 ? -0.687 -7.591 -17.102 1.00 97.25 93 GLY A C 1
ATOM 716 O O . GLY A 1 93 ? -0.294 -7.409 -18.252 1.00 97.25 93 GLY A O 1
ATOM 717 N N . LYS A 1 94 ? -1.709 -6.893 -16.594 1.00 97.12 94 LYS A N 1
ATOM 718 C CA . LYS A 1 94 ? -2.433 -5.840 -17.323 1.00 97.12 94 LYS A CA 1
ATOM 719 C C . LYS A 1 94 ? -1.967 -4.451 -16.882 1.00 97.12 94 LYS A C 1
ATOM 721 O O . LYS A 1 94 ? -1.721 -4.276 -15.691 1.00 97.12 94 LYS A O 1
ATOM 726 N N . PRO A 1 95 ? -1.878 -3.457 -17.783 1.00 96.44 95 PRO A N 1
ATOM 727 C CA . PRO A 1 95 ? -1.521 -2.091 -17.404 1.00 96.44 95 PRO A CA 1
ATOM 728 C C . PRO A 1 95 ? -2.420 -1.545 -16.292 1.00 96.44 95 PRO A C 1
ATOM 730 O O . PRO A 1 95 ? -3.645 -1.584 -16.410 1.00 96.44 95 PRO A O 1
ATOM 733 N N . LEU A 1 96 ? -1.808 -1.027 -15.226 1.00 95.31 96 LEU A N 1
ATOM 734 C CA . LEU A 1 96 ? -2.516 -0.387 -14.124 1.00 95.31 96 LEU A CA 1
ATOM 735 C C . LEU A 1 96 ? -2.537 1.126 -14.348 1.00 95.31 96 LEU A C 1
ATOM 737 O O . LEU A 1 96 ? -1.515 1.802 -14.239 1.00 95.31 96 LEU A O 1
ATOM 741 N N . SER A 1 97 ? -3.704 1.664 -14.696 1.00 86.75 97 SER A N 1
ATOM 742 C CA . SER A 1 97 ? -3.846 3.086 -15.006 1.00 86.75 97 SER A CA 1
ATOM 743 C C . SER A 1 97 ? -3.948 3.939 -13.739 1.00 86.75 97 SER A C 1
ATOM 745 O O . SER A 1 97 ? -4.902 3.830 -12.975 1.00 86.75 97 SER A O 1
ATOM 747 N N . LEU A 1 98 ? -2.991 4.848 -13.558 1.00 92.19 98 LEU A N 1
ATOM 748 C CA . LEU A 1 98 ? -2.983 5.854 -12.492 1.00 92.19 98 LEU A CA 1
ATOM 749 C C . LEU A 1 98 ? -3.531 7.181 -13.039 1.00 92.19 98 LEU A C 1
ATOM 751 O O . LEU A 1 98 ? -2.777 8.103 -13.332 1.00 92.19 98 LEU A O 1
ATOM 755 N N . THR A 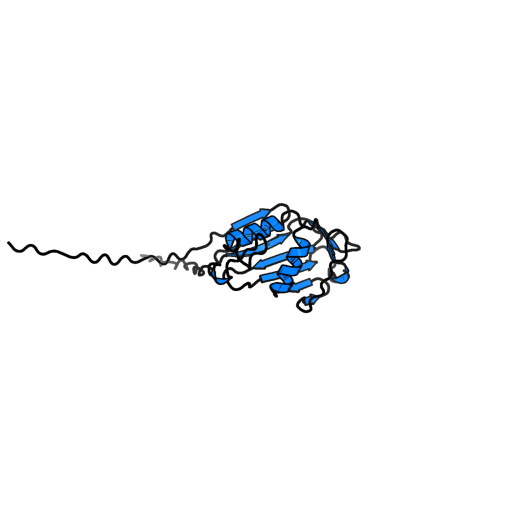1 99 ? -4.844 7.252 -13.267 1.00 84.88 99 THR A N 1
ATOM 756 C CA . THR A 1 99 ? -5.479 8.382 -13.979 1.00 84.88 99 THR A CA 1
ATOM 757 C C . THR A 1 99 ? -5.775 9.596 -13.101 1.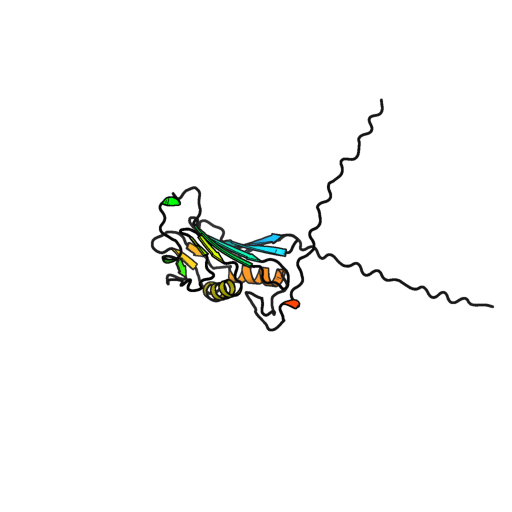00 84.88 99 THR A C 1
ATOM 759 O O . THR A 1 99 ? -6.055 10.675 -13.623 1.00 84.88 99 THR A O 1
ATOM 762 N N . ASP A 1 100 ? -5.763 9.433 -11.778 1.00 91.38 100 ASP A N 1
ATOM 763 C CA . ASP A 1 100 ? -6.056 10.519 -10.846 1.00 91.38 100 ASP A CA 1
ATOM 764 C C . ASP A 1 100 ? -4.904 11.538 -10.795 1.00 91.38 100 ASP A C 1
ATOM 766 O O . ASP A 1 100 ? -3.733 11.181 -10.695 1.00 91.38 100 ASP A O 1
ATOM 770 N N . LYS A 1 101 ? -5.222 12.834 -10.829 1.00 93.19 101 LYS A N 1
ATOM 771 C CA . LYS A 1 101 ? -4.209 13.904 -10.788 1.00 93.19 101 LYS A CA 1
ATOM 772 C C . LYS A 1 101 ? -3.543 14.055 -9.417 1.00 93.19 101 LYS A C 1
ATOM 774 O O . LYS A 1 101 ? -2.543 14.756 -9.308 1.00 93.19 101 LYS A O 1
ATOM 779 N N . ARG A 1 102 ? -4.095 13.422 -8.377 1.00 97.12 102 ARG A N 1
ATOM 780 C CA . ARG A 1 102 ? -3.571 13.414 -7.002 1.00 97.12 102 ARG A CA 1
ATOM 781 C C . ARG A 1 102 ? -2.448 12.393 -6.809 1.00 97.12 102 ARG A C 1
ATOM 783 O O . ARG A 1 102 ? -1.888 12.288 -5.716 1.00 97.12 102 ARG A O 1
ATOM 790 N N . TRP A 1 103 ? -2.098 11.652 -7.860 1.00 97.69 103 TRP A N 1
ATOM 791 C CA . TRP A 1 103 ? -0.844 10.916 -7.924 1.00 97.69 103 TRP A CA 1
ATOM 792 C C . TRP A 1 103 ? 0.325 11.870 -8.167 1.00 97.69 103 TRP A C 1
ATOM 794 O O . TRP A 1 103 ? 0.373 12.591 -9.161 1.00 97.69 103 TRP A O 1
ATOM 804 N N . HIS A 1 104 ? 1.318 11.813 -7.288 1.00 97.25 104 HIS A N 1
ATOM 805 C CA . HIS A 1 104 ? 2.631 12.392 -7.527 1.00 97.25 104 HIS A CA 1
ATOM 806 C C . HIS A 1 104 ? 3.529 11.306 -8.115 1.00 97.25 104 HIS A C 1
ATOM 808 O O . HIS A 1 104 ? 3.845 10.322 -7.441 1.00 97.25 104 HIS A O 1
ATOM 814 N N . ILE A 1 105 ? 3.901 11.478 -9.382 1.00 95.12 105 ILE A N 1
ATOM 815 C CA . ILE A 1 105 ? 4.681 10.508 -10.148 1.00 95.12 105 ILE A CA 1
ATOM 816 C C . ILE A 1 105 ? 6.050 11.108 -10.455 1.00 95.12 105 ILE A C 1
ATOM 818 O O . ILE A 1 105 ? 6.168 12.120 -11.140 1.00 95.12 105 ILE A O 1
ATOM 822 N N . GLU A 1 106 ? 7.075 10.442 -9.954 1.00 92.94 106 GLU A N 1
ATOM 823 C CA . GLU A 1 106 ? 8.483 10.628 -10.276 1.00 92.94 106 GLU A CA 1
ATOM 824 C C . GLU A 1 106 ? 8.990 9.311 -10.898 1.00 92.94 106 GLU A C 1
ATOM 826 O O . GLU A 1 106 ? 8.349 8.264 -10.761 1.00 92.94 106 GLU A O 1
ATOM 831 N N . ASP A 1 107 ? 10.155 9.313 -11.553 1.00 91.12 107 ASP A N 1
ATOM 832 C CA . ASP A 1 107 ? 10.636 8.152 -12.325 1.00 91.12 107 ASP A CA 1
ATOM 833 C C . ASP A 1 107 ? 10.600 6.825 -11.554 1.00 91.12 107 ASP A C 1
ATOM 835 O O . ASP A 1 107 ? 10.330 5.770 -12.122 1.00 91.12 107 ASP A O 1
ATOM 839 N N . LYS A 1 108 ? 10.878 6.849 -10.250 1.00 91.06 108 LYS A N 1
ATOM 840 C CA . LYS A 1 108 ? 11.011 5.639 -9.416 1.00 91.06 108 LYS A CA 1
ATOM 841 C C . LYS A 1 108 ? 10.105 5.662 -8.202 1.00 91.06 108 LYS A C 1
ATOM 843 O O . LYS A 1 108 ? 10.302 4.880 -7.274 1.00 91.06 108 LYS A O 1
ATOM 848 N N . LEU A 1 109 ? 9.143 6.574 -8.198 1.00 94.00 109 LEU A N 1
ATOM 849 C CA . LEU A 1 109 ? 8.295 6.831 -7.058 1.00 94.00 109 LEU A CA 1
ATOM 850 C C . LEU A 1 109 ? 6.919 7.281 -7.533 1.00 94.00 109 LEU A C 1
ATOM 852 O O . LEU A 1 109 ? 6.765 8.323 -8.154 1.00 94.00 109 LEU A O 1
ATOM 856 N N . ILE A 1 110 ? 5.911 6.503 -7.177 1.00 97.00 110 ILE A N 1
ATOM 857 C CA . ILE A 1 110 ? 4.505 6.867 -7.277 1.00 97.00 110 ILE A CA 1
ATOM 858 C C . ILE A 1 110 ? 4.012 7.036 -5.846 1.00 97.00 110 ILE A C 1
ATOM 860 O O . ILE A 1 110 ? 4.162 6.120 -5.034 1.00 97.00 110 ILE A O 1
ATOM 864 N N . LYS A 1 111 ? 3.439 8.188 -5.505 1.00 98.00 111 LYS A N 1
ATOM 865 C CA . LYS A 1 111 ? 2.882 8.411 -4.168 1.00 98.00 111 LYS A CA 1
ATOM 866 C C . LYS A 1 111 ? 1.610 9.239 -4.200 1.00 98.00 111 LYS A C 1
ATOM 868 O O . LYS A 1 111 ? 1.420 10.073 -5.081 1.00 98.00 111 LYS A O 1
ATOM 873 N N . THR A 1 112 ? 0.770 9.047 -3.198 1.00 98.38 112 THR A N 1
ATOM 874 C CA . THR A 1 112 ? -0.359 9.928 -2.906 1.00 98.38 112 THR A CA 1
ATOM 875 C C . THR A 1 112 ? -0.660 9.896 -1.408 1.00 98.38 112 THR A C 1
ATOM 877 O O . THR A 1 112 ? -0.350 8.915 -0.729 1.00 98.38 112 THR A O 1
ATOM 880 N N . ALA A 1 113 ? -1.239 10.978 -0.900 1.00 97.69 113 ALA A N 1
ATOM 881 C CA . ALA A 1 113 ? -1.788 11.068 0.454 1.00 97.69 113 ALA A CA 1
ATOM 882 C C . ALA A 1 113 ? -3.303 11.344 0.435 1.00 97.69 113 ALA A C 1
ATOM 884 O O . ALA A 1 113 ? -3.905 11.675 1.451 1.00 97.69 113 ALA A O 1
ATOM 885 N N . ASP A 1 114 ? -3.924 11.254 -0.742 1.00 96.88 114 ASP A N 1
ATOM 886 C CA . ASP A 1 114 ? -5.352 11.468 -0.897 1.00 96.88 114 ASP A CA 1
ATOM 887 C C . ASP A 1 114 ? -6.126 10.166 -0.647 1.00 96.88 114 ASP A C 1
ATOM 889 O O . ASP A 1 114 ? -5.936 9.170 -1.348 1.00 96.88 114 ASP A O 1
ATOM 893 N N . SER A 1 115 ? -7.022 10.177 0.340 1.00 93.69 115 SER A N 1
ATOM 894 C CA . SER A 1 115 ? -7.732 8.974 0.786 1.00 93.69 115 SER A CA 1
ATOM 895 C C . SER A 1 115 ? -8.633 8.362 -0.286 1.00 93.69 115 SER A C 1
ATOM 897 O O . SER A 1 115 ? -8.675 7.144 -0.412 1.00 93.69 115 SER A O 1
ATOM 899 N N . VAL A 1 116 ? -9.303 9.174 -1.108 1.00 93.69 116 VAL A N 1
ATOM 900 C CA . VAL A 1 116 ? -10.186 8.680 -2.180 1.00 93.69 116 VAL A CA 1
ATOM 901 C C . VAL A 1 116 ? -9.381 7.954 -3.261 1.00 93.69 116 VAL A C 1
ATOM 903 O O . VAL A 1 116 ? -9.794 6.906 -3.754 1.00 93.69 116 VAL A O 1
ATOM 906 N N . THR A 1 117 ? -8.215 8.493 -3.614 1.00 96.62 117 THR A N 1
ATOM 907 C CA . THR A 1 117 ? -7.289 7.901 -4.587 1.00 96.62 117 THR A CA 1
ATOM 908 C C . THR A 1 117 ? -6.706 6.596 -4.056 1.00 96.62 117 THR A C 1
ATOM 910 O O . THR A 1 117 ? -6.621 5.614 -4.795 1.00 96.62 117 THR A 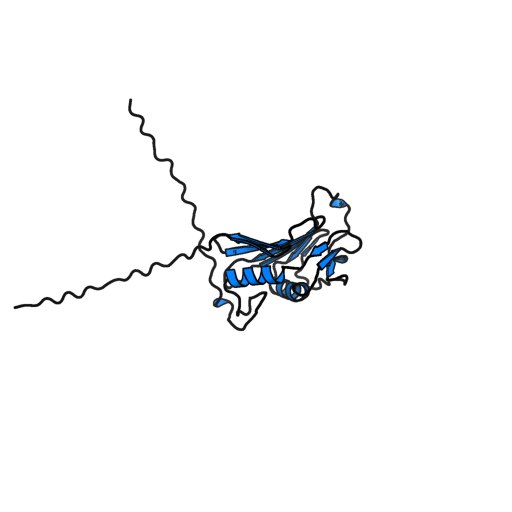O 1
ATOM 913 N N . ILE A 1 118 ? -6.341 6.567 -2.769 1.00 97.44 118 ILE A N 1
ATOM 914 C CA . ILE A 1 118 ? -5.870 5.357 -2.084 1.00 97.44 118 ILE A CA 1
ATOM 915 C C . ILE A 1 118 ? -6.967 4.292 -2.079 1.00 97.44 118 ILE A C 1
ATOM 917 O O . ILE A 1 118 ? -6.706 3.166 -2.492 1.00 97.44 118 ILE A O 1
ATOM 921 N N . ASP A 1 119 ? -8.190 4.635 -1.677 1.00 95.06 119 ASP A N 1
ATOM 922 C CA . ASP A 1 119 ? -9.320 3.704 -1.624 1.00 95.06 119 ASP A CA 1
ATOM 923 C C . ASP A 1 119 ? -9.612 3.094 -3.001 1.00 95.06 119 ASP A C 1
ATOM 925 O O . ASP A 1 119 ? -9.728 1.874 -3.121 1.00 95.06 119 ASP A O 1
ATOM 929 N N . ALA A 1 120 ? -9.664 3.919 -4.053 1.00 95.25 120 ALA A N 1
ATOM 930 C CA . ALA A 1 120 ? -9.878 3.449 -5.420 1.00 95.25 120 ALA A CA 1
ATOM 931 C C . ALA A 1 120 ? -8.757 2.505 -5.891 1.00 95.25 120 ALA A C 1
ATOM 933 O O . ALA A 1 120 ? -9.028 1.477 -6.513 1.00 95.25 120 ALA A O 1
ATOM 934 N N . PHE A 1 121 ? -7.500 2.816 -5.561 1.00 97.12 121 PHE A N 1
ATOM 935 C CA . PHE A 1 121 ? -6.368 1.942 -5.863 1.00 97.12 121 PHE A CA 1
ATOM 936 C C . PHE A 1 121 ? -6.460 0.611 -5.109 1.00 97.12 121 PHE A C 1
ATOM 938 O O . PHE A 1 121 ? -6.319 -0.453 -5.711 1.00 97.12 121 PHE A O 1
ATOM 945 N N . LEU A 1 122 ? -6.730 0.648 -3.800 1.00 97.00 122 LEU A N 1
ATOM 946 C CA . LEU A 1 122 ? -6.834 -0.549 -2.964 1.00 97.00 122 LEU A CA 1
ATOM 947 C C . LEU A 1 122 ? -7.980 -1.460 -3.411 1.00 97.00 122 LEU A C 1
ATOM 949 O O . LEU A 1 122 ? -7.785 -2.672 -3.465 1.00 97.00 122 LEU A O 1
ATOM 953 N N . GLN A 1 123 ? -9.123 -0.902 -3.819 1.00 94.06 123 GLN A N 1
ATOM 954 C CA . GLN A 1 123 ? -10.231 -1.671 -4.397 1.00 94.06 123 GLN A CA 1
ATOM 955 C C . GLN A 1 123 ? -9.817 -2.464 -5.642 1.00 94.06 123 GLN A C 1
ATOM 957 O O . GLN A 1 123 ? -10.289 -3.583 -5.832 1.00 94.06 123 GLN A O 1
ATOM 962 N N . GLN A 1 124 ? -8.926 -1.912 -6.470 1.00 93.62 124 GLN A N 1
ATOM 963 C CA . GLN A 1 124 ? -8.416 -2.598 -7.656 1.00 93.62 124 GLN A CA 1
ATOM 964 C C . GLN A 1 124 ? -7.399 -3.688 -7.297 1.00 93.62 124 GLN A C 1
ATOM 966 O O . GLN A 1 124 ? -7.446 -4.774 -7.870 1.00 93.62 124 GLN A O 1
ATOM 971 N N . VAL A 1 125 ? -6.480 -3.421 -6.360 1.00 96.06 125 VAL A N 1
ATOM 972 C CA . VAL A 1 125 ? -5.346 -4.328 -6.102 1.00 96.06 125 VAL A CA 1
ATOM 973 C C . VAL A 1 125 ? -5.613 -5.393 -5.039 1.00 96.06 125 VAL A C 1
ATOM 975 O O . VAL A 1 125 ? -4.952 -6.423 -5.054 1.00 96.06 125 VAL A O 1
ATOM 978 N N . GLN A 1 126 ? -6.560 -5.204 -4.118 1.00 93.88 126 GLN A N 1
ATOM 979 C CA . GLN A 1 126 ? -6.758 -6.140 -2.998 1.00 93.88 126 GLN A CA 1
ATOM 980 C C . GLN A 1 126 ? -7.217 -7.547 -3.423 1.00 93.88 126 GLN A C 1
ATOM 982 O O . GLN A 1 126 ? -7.008 -8.499 -2.674 1.00 93.88 126 GLN A O 1
ATOM 987 N N . GLU A 1 127 ? -7.835 -7.671 -4.602 1.00 92.19 127 GLU A N 1
ATOM 988 C CA . GLU A 1 127 ? -8.244 -8.951 -5.206 1.00 92.19 127 GLU A CA 1
ATOM 989 C C . GLU A 1 127 ? -7.232 -9.466 -6.246 1.00 92.19 127 GLU A C 1
ATOM 991 O O . GLU A 1 127 ? -7.395 -10.556 -6.796 1.00 92.19 127 GLU A O 1
ATOM 996 N N . GLY A 1 128 ? -6.195 -8.678 -6.538 1.00 95.75 128 GLY A N 1
ATOM 997 C CA . GLY A 1 128 ? -5.150 -9.046 -7.482 1.00 95.75 128 GLY A CA 1
ATOM 998 C C . GLY A 1 128 ? -4.174 -10.069 -6.908 1.00 95.75 128 GLY A C 1
ATOM 999 O O . GLY A 1 128 ? -4.113 -10.316 -5.701 1.00 95.75 128 GLY A O 1
ATOM 1000 N N . LYS A 1 129 ? -3.354 -10.654 -7.781 1.00 97.38 129 LYS A N 1
ATOM 1001 C CA . LYS A 1 129 ? -2.310 -11.621 -7.404 1.00 97.38 129 LYS A CA 1
ATOM 1002 C C . LYS A 1 129 ? -0.938 -10.974 -7.289 1.00 97.38 129 LYS A C 1
ATOM 1004 O O . LYS A 1 129 ? -0.185 -11.320 -6.377 1.00 97.38 129 LYS A O 1
ATOM 1009 N N . ALA A 1 130 ? -0.601 -10.057 -8.192 1.00 97.75 130 ALA A N 1
ATOM 1010 C CA . ALA A 1 130 ? 0.690 -9.389 -8.201 1.00 97.75 130 ALA A CA 1
ATOM 1011 C C . ALA A 1 130 ? 0.667 -7.993 -8.840 1.00 97.75 130 ALA A C 1
ATOM 1013 O O . ALA A 1 130 ? -0.005 -7.754 -9.845 1.00 97.75 130 ALA A O 1
ATOM 1014 N N . LEU A 1 131 ? 1.505 -7.102 -8.301 1.00 98.00 131 LEU A N 1
ATOM 1015 C CA . LEU A 1 131 ? 1.968 -5.899 -8.996 1.00 98.00 131 LEU A CA 1
ATOM 1016 C C . LEU A 1 131 ? 3.340 -6.179 -9.605 1.00 98.00 131 LEU A C 1
ATOM 1018 O O . LEU A 1 131 ? 4.219 -6.695 -8.923 1.00 98.00 131 LEU A O 1
ATOM 1022 N N . SER A 1 132 ? 3.555 -5.828 -10.867 1.00 97.00 132 SER A N 1
ATOM 1023 C CA . SER A 1 132 ? 4.838 -6.054 -11.548 1.00 97.00 132 SER A CA 1
ATOM 1024 C C . SER A 1 132 ? 5.225 -4.880 -12.437 1.00 97.00 132 SER A C 1
ATOM 1026 O O . SER A 1 132 ? 4.400 -4.014 -12.727 1.00 97.00 132 SER A O 1
ATOM 1028 N N . LEU A 1 133 ? 6.490 -4.834 -12.858 1.00 95.38 133 LEU A N 1
ATOM 1029 C CA . LEU A 1 133 ? 6.937 -3.907 -13.895 1.00 95.38 133 LEU A CA 1
ATOM 1030 C C . LEU A 1 133 ? 7.132 -4.651 -15.214 1.00 95.38 133 LEU A C 1
ATOM 1032 O O . LEU A 1 133 ? 7.882 -5.624 -15.282 1.00 95.38 133 LEU A O 1
ATOM 1036 N N . ALA A 1 134 ? 6.526 -4.138 -16.283 1.00 94.44 134 ALA A N 1
ATOM 1037 C CA . ALA A 1 134 ? 6.794 -4.597 -17.640 1.00 94.44 134 ALA A CA 1
ATOM 1038 C C . ALA A 1 134 ? 8.301 -4.508 -17.947 1.00 94.44 134 ALA A C 1
ATOM 1040 O O . ALA A 1 134 ? 8.958 -3.536 -17.558 1.00 94.44 134 ALA A O 1
ATOM 1041 N N . ASN A 1 135 ? 8.851 -5.484 -18.673 1.00 88.94 135 ASN A N 1
ATOM 1042 C CA . ASN A 1 135 ? 10.275 -5.545 -19.041 1.00 88.94 135 ASN A CA 1
ATOM 1043 C C . ASN A 1 135 ? 11.230 -5.519 -17.825 1.00 88.94 135 ASN A C 1
ATOM 1045 O O . ASN A 1 135 ? 12.265 -4.852 -17.856 1.00 88.94 135 ASN A O 1
ATOM 1049 N N . GLY A 1 136 ? 10.860 -6.171 -16.720 1.00 86.00 136 GLY A N 1
ATOM 1050 C CA . GLY A 1 136 ? 11.659 -6.226 -15.495 1.00 86.00 136 GLY A CA 1
ATOM 1051 C C . GLY A 1 136 ? 11.394 -7.487 -14.672 1.00 86.00 136 GLY A C 1
ATOM 1052 O O . GLY A 1 136 ? 10.454 -8.229 -14.938 1.00 86.00 136 GLY A O 1
ATOM 1053 N N . LEU A 1 137 ? 12.238 -7.727 -13.665 1.00 89.44 137 LEU A N 1
ATOM 1054 C CA . LEU A 1 137 ? 12.077 -8.830 -12.702 1.00 89.44 137 LEU A CA 1
ATOM 1055 C C . LEU A 1 137 ? 11.241 -8.420 -11.477 1.00 89.44 137 LEU A C 1
ATOM 1057 O O . LEU A 1 137 ? 10.905 -9.244 -10.630 1.00 89.44 137 LEU A O 1
ATOM 1061 N N . GLN A 1 138 ? 10.929 -7.131 -11.351 1.00 93.81 138 GLN A N 1
ATOM 1062 C CA . GLN A 1 138 ? 10.218 -6.569 -10.212 1.00 93.81 138 GLN A CA 1
ATOM 1063 C C . GLN A 1 138 ? 8.784 -7.088 -10.156 1.00 93.81 138 GLN A C 1
ATOM 1065 O O . GLN A 1 138 ? 7.971 -6.771 -11.022 1.00 93.81 138 GLN A O 1
ATOM 1070 N N . THR A 1 139 ? 8.478 -7.842 -9.105 1.00 95.25 139 THR A N 1
ATOM 1071 C CA . THR A 1 139 ? 7.140 -8.367 -8.836 1.00 95.25 139 THR A CA 1
ATOM 1072 C C . THR A 1 139 ? 6.886 -8.353 -7.335 1.00 95.25 139 THR A C 1
ATOM 1074 O O . THR A 1 139 ? 7.674 -8.907 -6.569 1.00 95.25 139 THR A O 1
ATOM 1077 N N . ILE A 1 140 ? 5.785 -7.736 -6.915 1.00 96.38 140 ILE A N 1
ATOM 1078 C CA . ILE A 1 140 ? 5.227 -7.780 -5.564 1.00 96.38 140 ILE A CA 1
ATOM 1079 C C . ILE A 1 140 ? 4.063 -8.768 -5.571 1.00 96.38 140 ILE A C 1
ATOM 1081 O O . ILE A 1 140 ? 3.124 -8.603 -6.345 1.00 96.38 140 ILE A O 1
ATOM 1085 N N . SER A 1 141 ? 4.098 -9.756 -4.680 1.00 96.75 141 SER A N 1
ATOM 1086 C CA . SER A 1 141 ? 2.943 -10.612 -4.402 1.00 96.75 141 SER A CA 1
ATOM 1087 C C . SER A 1 141 ? 1.892 -9.829 -3.615 1.00 96.75 141 SER A C 1
ATOM 1089 O O . SER A 1 141 ? 2.198 -9.211 -2.595 1.00 96.75 141 SER A O 1
ATOM 1091 N N . LEU A 1 142 ? 0.639 -9.863 -4.065 1.00 97.81 142 LEU A N 1
ATOM 1092 C CA . LEU A 1 142 ? -0.498 -9.258 -3.361 1.00 97.81 142 LEU A CA 1
ATOM 1093 C C . LEU A 1 142 ? -1.136 -10.231 -2.354 1.00 97.81 142 LEU A C 1
ATOM 1095 O O . LEU A 1 142 ? -2.023 -9.849 -1.590 1.00 97.81 142 LEU A O 1
ATOM 1099 N N . GLN A 1 143 ? -0.648 -11.475 -2.279 1.00 96.69 143 GLN A N 1
ATOM 1100 C CA . GLN A 1 143 ? -1.103 -12.441 -1.282 1.00 96.69 143 GLN A CA 1
ATOM 1101 C C . GLN A 1 143 ? -0.827 -11.919 0.125 1.00 96.69 143 GLN A C 1
ATOM 1103 O O . GLN A 1 143 ? 0.313 -11.646 0.484 1.00 96.69 143 GLN A O 1
ATOM 1108 N N . GLY A 1 144 ? -1.875 -11.821 0.941 1.00 97.12 144 GLY A N 1
ATOM 1109 C CA . GLY A 1 144 ? -1.792 -11.281 2.297 1.00 97.12 144 GLY A CA 1
ATOM 1110 C C . GLY A 1 144 ? -2.033 -9.774 2.408 1.00 97.12 144 GLY A C 1
ATOM 1111 O O . GLY A 1 144 ? -2.277 -9.328 3.526 1.00 97.12 144 GLY A O 1
ATOM 1112 N N . LEU A 1 145 ? -2.083 -9.013 1.303 1.00 98.31 145 LEU A N 1
ATOM 1113 C CA . LEU A 1 145 ? -2.388 -7.575 1.342 1.00 98.31 145 LEU A CA 1
ATOM 1114 C C . LEU A 1 145 ? -3.745 -7.327 2.006 1.00 98.31 145 LEU A C 1
ATOM 1116 O O . LEU A 1 145 ? -3.821 -6.627 3.007 1.00 98.31 145 LEU A O 1
ATOM 1120 N N . LYS A 1 146 ? -4.813 -7.960 1.510 1.00 98.12 146 LYS A N 1
ATOM 1121 C CA . LYS A 1 146 ? -6.167 -7.790 2.062 1.00 98.12 146 LYS A CA 1
ATOM 1122 C C . LYS A 1 146 ? -6.251 -8.146 3.552 1.00 98.12 146 LYS A C 1
ATOM 1124 O O . LYS A 1 146 ? -6.904 -7.442 4.314 1.00 98.12 146 LYS A O 1
ATOM 1129 N N . ALA A 1 147 ? -5.552 -9.198 3.985 1.00 98.12 147 ALA A N 1
ATOM 1130 C CA . ALA A 1 147 ? -5.490 -9.583 5.396 1.00 98.12 147 ALA A CA 1
ATOM 1131 C C . ALA A 1 147 ? -4.717 -8.557 6.245 1.00 98.12 147 ALA A C 1
ATOM 1133 O O . ALA A 1 147 ? -5.147 -8.228 7.348 1.00 98.12 147 ALA A O 1
ATOM 1134 N N . ALA A 1 148 ? -3.616 -8.013 5.718 1.00 98.38 148 ALA A N 1
ATOM 1135 C CA . ALA A 1 148 ? -2.861 -6.939 6.354 1.00 98.38 148 ALA A CA 1
ATOM 1136 C C . ALA A 1 148 ? -3.697 -5.655 6.493 1.00 98.38 148 ALA A C 1
ATOM 1138 O O . ALA A 1 148 ? -3.699 -5.044 7.560 1.00 98.38 148 ALA A O 1
ATOM 1139 N N . LEU A 1 149 ? -4.449 -5.272 5.454 1.00 98.38 149 LEU A N 1
ATOM 1140 C CA . LEU A 1 149 ? -5.360 -4.122 5.490 1.00 98.38 149 LEU A CA 1
ATOM 1141 C C . LEU A 1 149 ? -6.479 -4.328 6.515 1.00 98.38 149 LEU A C 1
ATOM 1143 O O . LEU A 1 149 ? -6.695 -3.458 7.354 1.00 98.38 149 LEU A O 1
ATOM 1147 N N . PHE A 1 150 ? -7.117 -5.502 6.507 1.00 97.88 150 PHE A N 1
ATOM 1148 C CA . PHE A 1 150 ? -8.139 -5.856 7.491 1.00 97.88 150 PHE A CA 1
ATOM 1149 C C . PHE A 1 150 ? -7.600 -5.806 8.924 1.00 97.88 150 PHE A C 1
ATOM 1151 O O . PHE A 1 150 ? -8.261 -5.286 9.816 1.00 97.88 150 PHE A O 1
ATOM 1158 N N . PHE A 1 151 ? -6.380 -6.298 9.155 1.00 97.88 151 PHE A N 1
ATOM 1159 C CA . PHE A 1 151 ? -5.742 -6.212 10.465 1.00 97.88 151 PHE A CA 1
ATOM 1160 C C . PHE A 1 151 ? -5.545 -4.759 10.916 1.00 97.88 151 PHE A C 1
ATOM 1162 O O . PHE A 1 151 ? -5.802 -4.442 12.076 1.00 97.88 151 PHE A O 1
ATOM 1169 N N . ILE A 1 152 ? -5.126 -3.862 10.015 1.00 97.50 152 ILE A N 1
ATOM 1170 C CA . ILE A 1 152 ? -5.020 -2.429 10.325 1.00 97.50 152 ILE A CA 1
ATOM 1171 C C . ILE A 1 152 ? -6.405 -1.842 10.631 1.00 97.50 152 ILE A C 1
ATOM 1173 O O . ILE A 1 152 ? -6.538 -1.096 11.602 1.00 97.50 152 ILE A O 1
ATOM 1177 N N . ASP A 1 153 ? -7.431 -2.178 9.843 1.00 97.50 153 ASP A N 1
ATOM 1178 C CA . ASP A 1 153 ? -8.805 -1.731 10.092 1.00 97.50 153 ASP A CA 1
ATOM 1179 C C . ASP A 1 153 ? -9.323 -2.212 11.455 1.00 97.50 153 ASP A C 1
ATOM 1181 O O . ASP A 1 153 ? -9.858 -1.403 12.209 1.00 97.50 153 ASP A O 1
ATOM 1185 N N . ASP A 1 154 ? -9.127 -3.480 11.829 1.00 96.12 154 ASP A N 1
ATOM 1186 C CA . ASP A 1 154 ? -9.546 -3.986 13.145 1.00 96.12 154 ASP A CA 1
ATOM 1187 C C . ASP A 1 154 ? -8.756 -3.333 14.287 1.00 96.12 154 ASP A C 1
ATOM 1189 O O . ASP A 1 154 ? -9.332 -2.926 15.305 1.00 96.12 154 ASP A O 1
ATOM 1193 N N . ARG A 1 155 ? -7.439 -3.163 14.110 1.00 94.00 155 ARG A N 1
ATOM 1194 C CA . ARG A 1 155 ? -6.578 -2.515 15.105 1.00 94.00 155 ARG A CA 1
ATOM 1195 C C . ARG A 1 155 ? -6.998 -1.070 15.355 1.00 94.00 155 ARG A C 1
ATOM 1197 O O . ARG A 1 155 ? -6.957 -0.610 16.496 1.00 94.00 155 ARG A O 1
ATOM 1204 N N . GLN A 1 156 ? -7.408 -0.364 14.306 1.00 94.81 156 GLN A N 1
ATOM 1205 C CA . GLN A 1 156 ? -7.895 1.013 14.370 1.00 94.81 156 GLN A CA 1
ATOM 1206 C C . GLN A 1 156 ? -9.406 1.109 14.614 1.00 94.81 156 GLN A C 1
ATOM 1208 O O . GLN A 1 156 ? -9.919 2.220 14.674 1.00 94.81 156 GLN A O 1
ATOM 1213 N N . LYS A 1 157 ? -10.105 -0.023 14.790 1.00 94.75 157 LYS A N 1
ATOM 1214 C CA . LYS A 1 157 ? -11.561 -0.103 14.994 1.00 94.75 157 LYS A CA 1
ATOM 1215 C C . LYS A 1 157 ? -12.355 0.614 13.899 1.00 94.75 157 LYS A C 1
ATOM 1217 O O . LYS A 1 157 ? -13.284 1.360 14.175 1.00 94.75 157 LYS A O 1
ATOM 1222 N N . ARG A 1 158 ? -11.958 0.373 12.648 1.00 95.81 158 ARG A N 1
ATOM 1223 C CA . ARG A 1 158 ? -12.628 0.870 11.441 1.00 95.81 158 ARG A CA 1
ATOM 1224 C C . ARG A 1 158 ? -13.533 -0.153 10.768 1.00 95.81 158 ARG A C 1
ATOM 1226 O O . ARG A 1 158 ? -14.352 0.268 9.961 1.00 95.81 158 ARG A O 1
ATOM 1233 N N . VAL A 1 159 ? -13.384 -1.453 11.032 1.00 96.56 159 VAL A N 1
ATOM 1234 C CA . VAL A 1 159 ? -14.248 -2.488 10.428 1.00 96.56 159 VAL A CA 1
ATOM 1235 C C . VAL A 1 159 ? -15.715 -2.157 10.719 1.00 96.56 159 VAL A C 1
ATOM 1237 O O . VAL A 1 159 ? -16.057 -1.921 11.872 1.00 96.56 159 VAL A O 1
ATOM 1240 N N . GLY A 1 160 ? -16.561 -2.122 9.686 1.00 94.50 160 GLY A N 1
ATOM 1241 C CA . GLY A 1 160 ? -17.962 -1.694 9.793 1.00 94.50 160 GLY A CA 1
ATOM 1242 C C . GLY A 1 160 ? -18.201 -0.190 9.594 1.00 94.50 160 GLY A C 1
ATOM 1243 O O . GLY A 1 160 ? -19.349 0.216 9.432 1.00 94.50 160 GLY A O 1
ATOM 1244 N N . SER A 1 161 ? -17.148 0.629 9.518 1.00 94.69 161 SER A N 1
ATOM 1245 C CA . SER A 1 161 ? -17.247 2.055 9.174 1.00 94.69 161 SER A CA 1
ATOM 1246 C C . SER A 1 161 ? -17.087 2.316 7.680 1.00 94.69 161 SER A C 1
ATOM 1248 O O . SER A 1 161 ? -16.495 1.519 6.943 1.00 94.69 161 SER A O 1
ATOM 1250 N N . GLU A 1 162 ? -17.527 3.493 7.243 1.00 94.31 162 GLU A N 1
ATOM 1251 C CA . GLU A 1 162 ? -17.361 3.976 5.864 1.00 94.31 162 GLU A CA 1
ATOM 1252 C C . GLU A 1 162 ? -15.874 4.119 5.463 1.00 94.31 162 GLU A C 1
ATOM 1254 O O . GLU A 1 162 ? -15.500 4.048 4.285 1.00 94.31 162 GLU A O 1
ATOM 1259 N N . THR A 1 163 ? -15.006 4.289 6.467 1.00 93.81 163 THR A N 1
ATOM 1260 C CA . THR A 1 163 ? -13.564 4.543 6.313 1.00 93.81 163 THR A CA 1
ATOM 1261 C C . THR A 1 163 ? -12.689 3.290 6.359 1.00 93.81 163 THR A C 1
ATOM 1263 O O . THR A 1 163 ? -11.465 3.403 6.259 1.00 93.81 163 THR A O 1
ATOM 1266 N N . ALA A 1 164 ? -13.279 2.103 6.536 1.00 96.50 164 ALA A N 1
ATOM 1267 C CA . ALA A 1 164 ? -12.534 0.851 6.446 1.00 96.50 164 ALA A CA 1
ATOM 1268 C C . ALA A 1 164 ? -11.968 0.675 5.029 1.00 96.50 164 ALA A C 1
ATOM 1270 O O . ALA A 1 164 ? -12.620 1.037 4.048 1.00 96.50 164 ALA A O 1
ATOM 1271 N N . TRP A 1 165 ? -10.790 0.072 4.889 1.00 96.81 165 TRP A N 1
ATOM 1272 C CA . TRP A 1 165 ? -10.331 -0.394 3.578 1.00 96.81 165 TRP A CA 1
ATOM 1273 C C . TRP A 1 165 ? -10.959 -1.745 3.229 1.00 96.81 165 TRP A C 1
ATOM 1275 O O . TRP A 1 165 ? -11.382 -1.959 2.094 1.00 96.81 165 TRP A O 1
ATOM 1285 N N . VAL A 1 166 ? -11.081 -2.633 4.219 1.00 96.44 166 VAL A N 1
ATOM 1286 C CA . VAL A 1 166 ? -11.692 -3.958 4.112 1.00 96.44 166 VAL A CA 1
ATOM 1287 C C . VAL A 1 166 ? -12.842 -4.072 5.109 1.00 96.44 166 VAL A C 1
ATOM 1289 O O . VAL A 1 166 ? -12.704 -3.736 6.281 1.00 96.44 166 VAL A O 1
ATOM 1292 N N . GLY A 1 167 ? -13.989 -4.582 4.651 1.00 92.00 167 GLY A N 1
ATOM 1293 C CA . GLY A 1 167 ? -15.185 -4.676 5.493 1.00 92.00 167 GLY A CA 1
ATOM 1294 C C . GLY A 1 167 ? -15.808 -3.308 5.779 1.00 92.00 167 GLY A C 1
ATOM 1295 O O . GLY A 1 167 ? -16.128 -3.011 6.930 1.00 92.00 167 GLY A O 1
ATOM 1296 N N . LYS A 1 168 ? -15.945 -2.471 4.737 1.00 93.81 168 LYS A N 1
ATOM 1297 C CA . LYS A 1 168 ? -16.694 -1.207 4.806 1.00 93.81 168 LYS A CA 1
ATOM 1298 C C . LYS A 1 168 ? -18.127 -1.461 5.277 1.00 93.81 168 LYS A C 1
ATOM 1300 O O . LYS A 1 168 ? -18.743 -2.448 4.875 1.00 93.81 168 LYS A O 1
ATOM 1305 N N . GLY A 1 169 ? -18.641 -0.548 6.088 1.00 93.38 169 GLY A N 1
ATOM 1306 C CA . GLY A 1 169 ? -20.043 -0.501 6.494 1.00 93.38 169 GLY A CA 1
ATOM 1307 C C . GLY A 1 169 ? -20.540 0.940 6.564 1.00 93.38 169 GLY A C 1
ATOM 1308 O O . GLY A 1 169 ? -19.961 1.819 5.930 1.00 93.38 169 GLY A O 1
ATOM 1309 N N . GLU A 1 170 ? -21.614 1.161 7.316 1.00 93.44 170 GLU A N 1
ATOM 1310 C CA . GLU A 1 170 ? -22.340 2.439 7.369 1.00 93.44 170 GLU A CA 1
ATOM 1311 C C . GLU A 1 170 ? -22.025 3.259 8.627 1.00 93.44 170 GLU A C 1
ATOM 1313 O O . GLU A 1 170 ? -22.578 4.341 8.818 1.00 93.44 170 GLU A O 1
ATOM 1318 N N . GLU A 1 171 ? -21.158 2.766 9.522 1.00 93.00 171 GLU A N 1
ATOM 1319 C CA . GLU A 1 171 ? -20.810 3.554 10.702 1.00 93.00 171 GLU A CA 1
ATOM 1320 C C . GLU A 1 171 ? -20.033 4.818 10.296 1.00 93.00 171 GLU A C 1
ATOM 1322 O O . GLU A 1 171 ? -19.069 4.738 9.519 1.00 93.00 171 GLU A O 1
ATOM 1327 N N . PRO A 1 172 ? -20.414 5.991 10.835 1.00 91.06 172 PRO A N 1
ATOM 1328 C CA . PRO A 1 172 ? -19.806 7.252 10.445 1.00 91.06 172 PRO A CA 1
ATOM 1329 C C . PRO A 1 172 ? -18.336 7.308 10.888 1.00 91.06 172 PRO A C 1
ATOM 1331 O O . PRO A 1 172 ? -17.987 6.728 11.916 1.00 91.06 172 PRO A O 1
ATOM 1334 N N . PRO A 1 173 ? -17.469 8.098 10.226 1.00 86.81 173 PRO A N 1
ATOM 1335 C CA . PRO A 1 173 ? -16.043 8.199 10.566 1.00 86.81 173 PRO A CA 1
ATOM 1336 C C . PRO A 1 173 ? -15.750 8.521 12.039 1.00 86.81 173 PRO A C 1
ATOM 1338 O O . PRO A 1 173 ? -14.709 8.139 12.567 1.00 86.81 173 PRO A O 1
ATOM 1341 N N . LEU A 1 174 ? -16.666 9.221 12.716 1.00 87.44 174 LEU A N 1
ATOM 1342 C CA . LEU A 1 174 ? -16.558 9.568 14.135 1.00 87.44 174 LEU A CA 1
ATOM 1343 C C . LEU A 1 174 ? -16.716 8.369 15.088 1.00 87.44 174 LEU A C 1
ATOM 1345 O O . LEU A 1 174 ? -16.419 8.524 16.271 1.00 87.44 174 LEU A O 1
ATOM 1349 N N . SER A 1 175 ? -17.149 7.193 14.613 1.00 83.75 175 SER A N 1
ATOM 1350 C CA . SER A 1 175 ? -17.134 5.958 15.412 1.00 83.75 175 SER A CA 1
ATOM 1351 C C . SER A 1 175 ? -15.713 5.425 15.635 1.00 83.75 175 SER A C 1
ATOM 1353 O O . SER A 1 175 ? -15.468 4.691 16.593 1.00 83.75 175 SER A O 1
ATOM 1355 N N . VAL A 1 176 ? -14.754 5.844 14.800 1.00 87.31 176 VAL A N 1
ATOM 1356 C CA . VAL A 1 176 ? -13.346 5.450 14.891 1.00 87.31 176 VAL A CA 1
ATOM 1357 C C . VAL A 1 176 ? -12.677 6.151 16.083 1.00 87.31 176 VAL A C 1
ATOM 1359 O O . VAL A 1 176 ? -12.643 7.386 16.127 1.00 87.31 176 VAL A O 1
ATOM 1362 N N . PRO A 1 177 ? -12.076 5.407 17.033 1.00 86.06 177 PRO A N 1
ATOM 1363 C CA . PRO A 1 177 ? -11.427 5.993 18.199 1.00 86.06 177 PRO A CA 1
ATOM 1364 C C . PRO A 1 177 ? -10.281 6.940 17.816 1.00 86.06 177 PRO A C 1
ATOM 1366 O O . PRO A 1 177 ? -9.517 6.635 16.892 1.00 86.06 177 PRO A O 1
ATOM 1369 N N . PRO A 1 178 ? -10.099 8.060 18.541 1.00 86.06 178 PRO A N 1
ATOM 1370 C CA . PRO A 1 178 ? -8.959 8.943 18.332 1.00 86.06 178 PRO A CA 1
ATOM 1371 C C . PRO A 1 178 ? -7.635 8.216 18.603 1.00 86.06 178 PRO A C 1
ATOM 1373 O O . PRO A 1 178 ? -7.580 7.233 19.346 1.00 86.06 178 PRO A O 1
ATOM 1376 N N . ALA A 1 179 ? -6.549 8.727 18.022 1.00 84.06 179 ALA A N 1
ATOM 1377 C CA . ALA A 1 179 ? -5.214 8.220 18.310 1.00 84.06 179 ALA A CA 1
ATOM 1378 C C . ALA A 1 179 ? -4.902 8.326 19.821 1.00 84.06 179 ALA A C 1
ATOM 1380 O O . ALA A 1 179 ? -5.150 9.379 20.420 1.00 84.06 179 ALA A O 1
ATOM 1381 N N . PRO A 1 180 ? -4.340 7.275 20.447 1.00 81.06 180 PRO A N 1
ATOM 1382 C CA . PRO A 1 180 ? -3.858 7.348 21.820 1.00 81.06 180 PRO A CA 1
ATOM 1383 C C . PRO A 1 180 ? -2.843 8.474 22.023 1.00 81.06 180 PRO A C 1
ATOM 1385 O O . PRO A 1 180 ? -1.968 8.699 21.182 1.00 81.06 180 PRO A O 1
ATOM 1388 N N . ALA A 1 181 ? -2.903 9.140 23.178 1.00 76.62 181 ALA A N 1
ATOM 1389 C CA . ALA A 1 181 ? -1.892 10.122 23.543 1.00 76.62 181 ALA A CA 1
ATOM 1390 C C . ALA A 1 181 ? -0.517 9.450 23.696 1.00 76.62 181 ALA A C 1
ATOM 1392 O O . ALA A 1 181 ? -0.382 8.390 24.314 1.00 76.62 181 ALA A O 1
ATOM 1393 N N . ALA A 1 182 ? 0.521 10.089 23.155 1.00 67.06 182 ALA A N 1
ATOM 1394 C CA . ALA A 1 182 ? 1.886 9.609 23.303 1.00 67.06 182 ALA A CA 1
ATOM 1395 C C . ALA A 1 182 ? 2.324 9.727 24.769 1.00 67.06 182 ALA A C 1
ATOM 1397 O O . ALA A 1 182 ? 2.342 10.824 25.331 1.00 67.06 182 ALA A O 1
ATOM 1398 N N . ALA A 1 183 ? 2.729 8.619 25.384 1.00 59.00 183 ALA A N 1
ATOM 1399 C CA . ALA A 1 183 ? 3.451 8.688 26.645 1.00 59.00 183 ALA A CA 1
ATOM 1400 C C . ALA A 1 183 ? 4.830 9.308 26.388 1.00 59.00 183 ALA A C 1
ATOM 1402 O O . ALA A 1 183 ? 5.607 8.767 25.598 1.00 59.00 183 ALA A O 1
ATOM 1403 N N . ARG A 1 184 ? 5.162 10.422 27.052 1.00 53.28 184 ARG A N 1
ATOM 1404 C CA . ARG A 1 184 ? 6.565 10.846 27.148 1.00 53.28 184 ARG A CA 1
ATOM 1405 C C . ARG A 1 184 ? 7.290 9.771 27.948 1.00 53.28 184 ARG A C 1
ATOM 1407 O O . ARG A 1 184 ? 6.940 9.536 29.103 1.00 53.28 184 ARG A O 1
ATOM 1414 N N . GLY A 1 185 ? 8.249 9.088 27.327 1.00 49.88 185 GLY A N 1
ATOM 1415 C CA . GLY A 1 185 ? 9.144 8.191 28.049 1.00 49.88 185 GLY A CA 1
ATOM 1416 C C . GLY A 1 185 ? 9.780 8.977 29.188 1.00 49.88 185 GLY A C 1
ATOM 1417 O O . GLY A 1 185 ? 10.371 10.025 28.944 1.00 49.88 185 GLY A O 1
ATOM 1418 N N . GLY A 1 186 ? 9.578 8.530 30.427 1.00 44.66 186 GLY A N 1
ATOM 1419 C CA . GLY A 1 186 ? 10.167 9.185 31.584 1.00 44.66 186 GLY A CA 1
ATOM 1420 C C . GLY A 1 186 ? 11.683 9.185 31.439 1.00 44.66 186 GLY A C 1
ATOM 1421 O O . GLY A 1 186 ? 12.297 8.117 31.421 1.00 44.66 186 GLY A O 1
ATOM 1422 N N . GLU A 1 187 ? 12.281 10.372 31.337 1.00 45.50 187 GLU A N 1
ATOM 1423 C CA . GLU A 1 187 ? 13.686 10.560 31.669 1.00 45.50 187 GLU A CA 1
ATOM 1424 C C . GLU A 1 187 ? 13.883 10.000 33.073 1.00 45.50 187 GLU A C 1
ATOM 1426 O O . GLU A 1 187 ? 13.376 10.526 34.066 1.00 45.50 187 GLU A O 1
ATOM 1431 N N . ARG A 1 188 ? 14.577 8.865 33.151 1.00 47.34 188 ARG A N 1
ATOM 1432 C CA . ARG A 1 188 ? 15.051 8.313 34.408 1.00 47.34 188 ARG A CA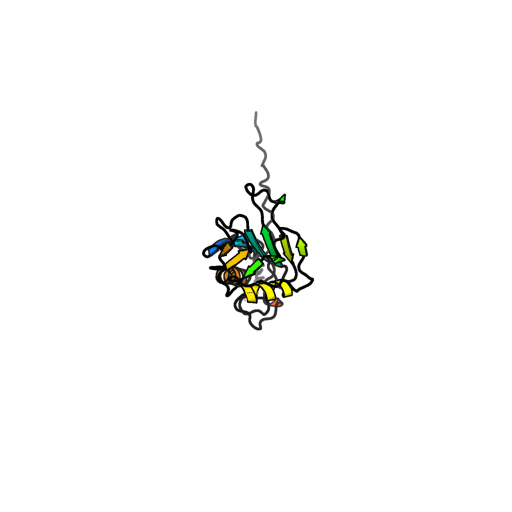 1
ATOM 1433 C C . ARG A 1 188 ? 16.129 9.278 34.900 1.00 47.34 188 ARG A C 1
ATOM 1435 O O . ARG A 1 188 ? 17.292 9.143 34.537 1.00 47.34 188 ARG A O 1
ATOM 1442 N N . GLY A 1 189 ? 15.707 10.295 35.653 1.00 43.16 189 GLY A N 1
ATOM 1443 C CA . GLY A 1 189 ? 16.593 11.231 36.328 1.00 43.16 189 GLY A CA 1
ATOM 1444 C C . GLY A 1 189 ? 17.629 10.444 37.119 1.00 43.16 189 GLY A C 1
ATOM 1445 O O . GLY A 1 189 ? 17.282 9.632 37.978 1.00 43.16 189 GLY A O 1
ATOM 1446 N N . ASN A 1 190 ? 18.896 10.637 36.768 1.00 43.19 190 ASN A N 1
ATOM 1447 C CA . ASN A 1 190 ? 20.023 10.023 37.443 1.00 43.19 190 ASN A CA 1
ATOM 1448 C C . ASN A 1 190 ? 20.122 10.659 38.838 1.00 43.19 190 ASN A C 1
ATOM 1450 O O . ASN A 1 190 ? 20.642 11.762 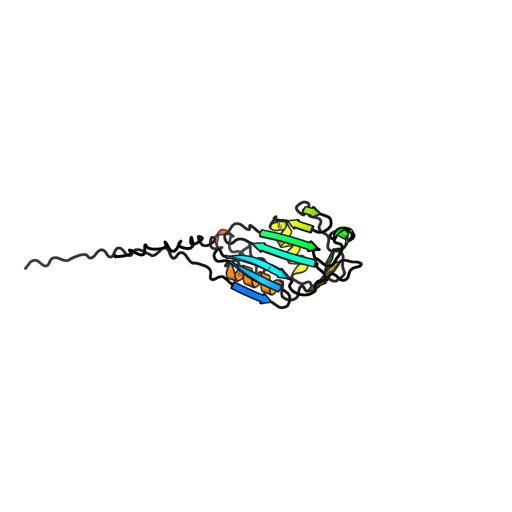38.994 1.00 43.19 190 ASN A O 1
ATOM 1454 N N . GLY A 1 191 ? 19.517 10.003 39.830 1.00 39.97 191 GLY A N 1
ATOM 1455 C CA . GLY A 1 191 ? 19.587 10.398 41.231 1.00 39.97 191 GLY A CA 1
ATOM 1456 C C . GLY A 1 191 ? 21.033 10.368 41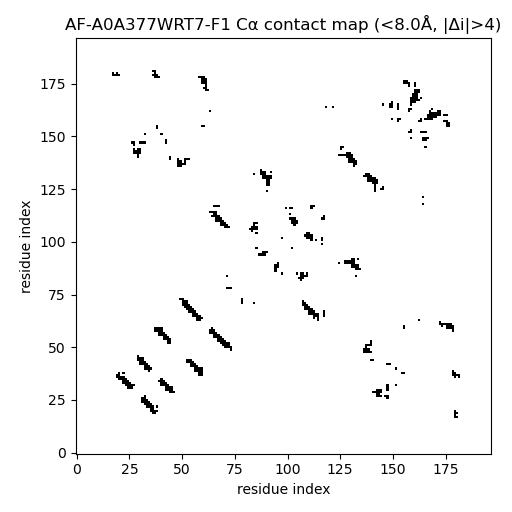.717 1.00 39.97 191 GLY A C 1
ATOM 1457 O O . GLY A 1 191 ? 21.767 9.415 41.468 1.00 39.97 191 GLY A O 1
ATOM 1458 N N . ALA A 1 192 ? 21.424 11.453 42.377 1.00 43.97 192 ALA A N 1
ATOM 1459 C CA . ALA A 1 192 ? 22.752 11.719 42.894 1.00 43.97 192 ALA A CA 1
ATOM 1460 C C . ALA A 1 192 ? 23.320 10.567 43.742 1.00 43.97 192 ALA A C 1
ATOM 1462 O O . ALA A 1 192 ? 22.686 10.099 44.688 1.00 43.97 192 ALA A O 1
ATOM 1463 N N . VAL A 1 193 ? 24.564 10.177 43.451 1.00 43.78 193 VAL A N 1
ATOM 1464 C CA . VAL A 1 193 ? 25.417 9.458 44.401 1.00 43.78 193 VAL A CA 1
ATOM 1465 C C . VAL A 1 193 ? 26.029 10.512 45.319 1.00 43.78 193 VAL A C 1
ATOM 1467 O O . VAL A 1 193 ? 26.923 11.253 44.917 1.00 43.78 193 VAL A O 1
ATOM 1470 N N . ALA A 1 194 ? 25.517 10.605 46.545 1.00 42.09 194 ALA A N 1
ATOM 1471 C CA . ALA A 1 194 ? 26.209 11.285 47.629 1.00 42.09 194 ALA A CA 1
ATOM 1472 C C . ALA A 1 194 ? 27.446 10.449 47.997 1.00 42.09 194 ALA A C 1
ATOM 1474 O O . ALA A 1 194 ? 27.319 9.353 48.542 1.00 42.09 194 ALA A O 1
ATOM 1475 N N . ALA A 1 195 ? 28.635 10.946 47.661 1.00 41.00 195 ALA A N 1
ATOM 1476 C CA . ALA A 1 195 ? 29.886 10.414 48.179 1.00 41.00 195 ALA A CA 1
ATOM 1477 C C . ALA A 1 195 ? 30.121 11.013 49.570 1.00 41.00 195 ALA A C 1
ATOM 1479 O O . ALA A 1 195 ? 30.294 12.222 49.710 1.00 41.00 195 ALA A O 1
ATOM 1480 N N . GLY A 1 196 ? 30.087 10.158 50.590 1.00 40.09 196 GLY A N 1
ATOM 1481 C CA . GLY A 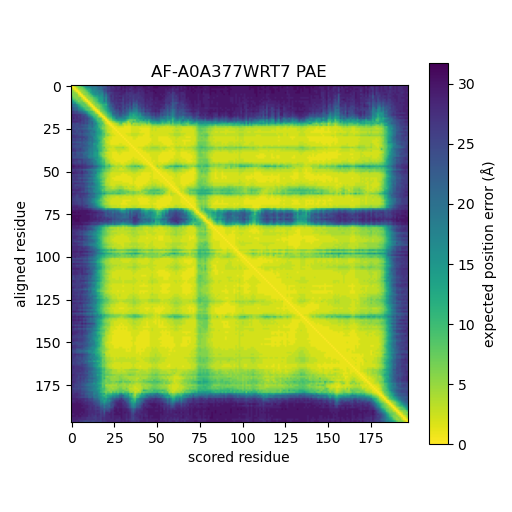1 196 ? 30.702 10.446 51.877 1.00 40.09 196 GLY A CA 1
ATOM 1482 C C . GLY A 1 196 ? 32.187 10.096 51.820 1.00 40.09 196 GLY A C 1
ATOM 1483 O O . GLY A 1 196 ? 32.529 8.971 51.455 1.00 40.09 196 GLY A O 1
ATOM 1484 N N . ALA A 1 197 ? 33.030 11.063 52.173 1.00 37.72 197 ALA A N 1
ATOM 1485 C CA . ALA A 1 197 ? 34.349 10.910 52.784 1.00 37.72 197 ALA A CA 1
ATOM 1486 C C . ALA A 1 197 ? 34.744 12.265 53.384 1.00 37.72 197 ALA A C 1
ATOM 1488 O O . ALA A 1 197 ? 34.646 13.270 52.645 1.00 37.72 197 ALA A O 1
#

pLDDT: mean 84.04, std 18.7, range [35.59, 98.69]

Secondary structure (DSSP, 8-state):
-------------------PPPPEEEEETTEEEEE-TT--EEEEE-S--TTEEEEEEE-SSSS--EEEEEEE--TTS-GGGSPPSGGGEEETTEE-----TT-EEETTEEEE--HHHHHHHHHHHTT-SEEEETTSS-EEE-TTHHHHHHHHHHHTT-TTBTT-SSS--SB-GGGSPPPPPPPPPP-----------

Foldseek 3Di:
DDDDDDDPPPPPPDPPPLDFDDWDWDDQPQKIWTAHRLLWIKIKGHDPLQQWMWMKIAGAALDGQIKIKTFRDDPPDPSVPDFAQQQFKDFQNHRDDLPDPQWDGDRGMTMHRDLVSVLVVLVVRLPTQWIAGHPDSRITGSRRVQVSQVVSCVSQVNQQDCSRSHNHHPNHSNVGDHGRDDDDDDPPPPDDDDDDD

InterPro domains:
  IPR009560 Protein of unknown function DUF1176 [PF06674] (25-182)

Sequence (197 aa):
MLFASSFSFFWRCWPCSQAWSAPTQQRFNDWLVTCNNQNFCVTRNVGLHHGLVMTLSRSAGAVTDASLRIELGGTGNPVATLAPIAPRLLLDGKPLSLTDKRWHIEDKLIKTADSVTIDAFLQQVQEGKALSLANGLQTISLQGLKAALFFIDDRQKRVGSETAWVGKGEEPPLSVPPAPAAARGGERGNGAVAAGA

Solvent-accessible surface area (backbone atoms only — not comparable to full-atom values): 11349 Å² total; per-residue (Å²): 137,86,83,83,82,81,82,81,80,79,79,75,79,74,75,81,74,80,63,68,38,76,64,44,75,52,74,27,85,34,23,38,34,40,29,40,46,40,43,38,33,37,37,30,61,59,78,93,17,74,35,47,39,47,40,38,39,36,49,36,28,48,59,72,52,32,38,42,36,42,34,57,53,58,96,86,52,74,67,91,76,60,74,53,43,66,94,29,29,18,49,69,86,38,82,49,82,82,82,58,84,70,55,49,76,49,56,47,37,41,34,35,60,50,52,70,62,50,50,58,50,46,70,63,47,51,82,39,60,31,43,34,36,63,99,59,85,29,44,41,66,30,52,32,43,49,60,46,46,32,51,52,18,55,75,44,50,22,54,43,16,62,75,19,89,39,61,59,37,83,41,57,47,79,71,22,53,67,48,33,76,79,78,77,78,77,78,78,74,83,74,81,84,83,81,87,130

Organism: Klebsiella pneumoniae (NCBI:txid573)